Protein AF-P92541-F1 (afdb_monomer)

Solvent-accessible surface area (backbone atoms only — not comparable to full-atom values): 15558 Å² total; per-residue (Å²): 112,69,72,56,55,53,46,54,50,51,53,51,50,54,51,55,58,42,60,72,52,63,80,74,43,81,78,50,52,62,58,48,52,52,52,48,49,52,52,50,53,49,50,52,53,50,47,64,64,42,57,81,76,46,55,78,74,54,49,53,54,52,50,52,50,50,52,51,52,52,50,52,49,52,53,53,49,48,53,50,52,53,48,55,47,47,52,53,49,49,53,51,48,49,51,52,53,52,57,52,64,76,69,72,71,89,81,77,95,75,88,78,89,72,78,96,71,90,75,90,75,80,78,85,83,74,83,83,81,79,86,77,85,78,94,71,93,65,76,83,69,82,65,73,72,50,68,66,60,51,52,54,49,50,54,50,49,54,49,50,52,51,51,50,54,51,52,52,54,46,48,55,52,40,53,54,44,48,56,52,39,39,56,49,48,54,54,53,38,47,75,70,71,49,82,75,94,51,86,59,48,53,49,53,16,44,52,62,50,40,46,72,59,67,72,43,59,73,86,53,31,50,58,50,50,52,53,44,54,71,29,55,86,36,60,80,21,82,54,43,50,52,24,49,51,38,34,32,70,75,65,43,69,86,61,50,82,87,76,51,63,114

pLDDT: mean 71.06, std 19.56, range [29.27, 92.75]

Structure (mmCIF, N/CA/C/O backbone):
data_AF-P92541-F1
#
_entry.id   AF-P92541-F1
#
loop_
_atom_site.group_PDB
_atom_site.id
_atom_site.type_symbol
_atom_site.label_atom_id
_atom_site.label_alt_id
_atom_site.label_comp_id
_atom_site.label_asym_id
_atom_site.label_entity_id
_atom_site.label_seq_id
_atom_site.pdbx_PDB_ins_code
_atom_site.Cartn_x
_atom_site.Cartn_y
_atom_site.Cartn_z
_atom_site.occupancy
_atom_site.B_iso_or_equiv
_atom_site.auth_seq_id
_atom_site.auth_comp_id
_atom_site.auth_asym_id
_atom_site.auth_atom_id
_atom_site.pdbx_PDB_model_num
ATOM 1 N N . MET A 1 1 ? -10.522 43.550 -18.915 1.00 52.81 1 MET A N 1
ATOM 2 C CA . MET A 1 1 ? -9.558 43.778 -17.809 1.00 52.81 1 MET A CA 1
ATOM 3 C C . MET A 1 1 ? -10.075 43.301 -16.452 1.00 52.81 1 MET A C 1
ATOM 5 O O . MET A 1 1 ? -9.291 42.687 -15.744 1.00 52.81 1 MET A O 1
ATOM 9 N N . TYR A 1 2 ? -11.355 43.498 -16.103 1.00 63.97 2 TYR A N 1
ATOM 10 C CA . TYR A 1 2 ? -11.928 43.087 -14.805 1.00 63.97 2 TYR A CA 1
ATOM 11 C C . TYR A 1 2 ? -11.635 41.634 -14.387 1.00 63.97 2 TYR A C 1
ATOM 13 O O . TYR A 1 2 ? -11.147 41.416 -13.284 1.00 63.97 2 TYR A O 1
ATOM 21 N N . LEU A 1 3 ? -11.822 40.656 -15.283 1.00 57.53 3 LEU A N 1
ATOM 22 C CA . LEU A 1 3 ? -11.522 39.239 -15.006 1.00 57.53 3 LEU A CA 1
ATOM 23 C C . LEU A 1 3 ? -10.066 38.983 -14.570 1.00 57.53 3 LEU A C 1
ATOM 25 O O . LEU A 1 3 ? -9.818 38.107 -13.749 1.00 57.53 3 LEU A O 1
ATOM 29 N N . LEU A 1 4 ? -9.105 39.755 -15.085 1.00 55.69 4 LEU A N 1
ATOM 30 C CA . LEU A 1 4 ? -7.680 39.569 -14.796 1.00 55.69 4 LEU A CA 1
ATOM 31 C C . LEU A 1 4 ? -7.286 40.140 -13.430 1.00 55.69 4 LEU A C 1
ATOM 33 O O . LEU A 1 4 ? -6.496 39.522 -12.724 1.00 55.69 4 LEU A O 1
ATOM 37 N N . ILE A 1 5 ? -7.870 41.279 -13.040 1.00 69.06 5 ILE A N 1
ATOM 38 C CA . ILE A 1 5 ? -7.681 41.854 -11.698 1.00 69.06 5 ILE A CA 1
ATOM 39 C C . ILE A 1 5 ? -8.234 40.884 -10.651 1.00 69.06 5 ILE A C 1
ATOM 41 O O . ILE A 1 5 ? -7.544 40.569 -9.688 1.00 69.06 5 ILE A O 1
ATOM 45 N N . VAL A 1 6 ? -9.425 40.326 -10.896 1.00 68.44 6 VAL A N 1
ATOM 46 C CA . VAL A 1 6 ? -10.018 39.305 -10.020 1.00 68.44 6 VAL A CA 1
ATOM 47 C C . VAL A 1 6 ? -9.117 38.074 -9.922 1.00 68.44 6 VAL A C 1
ATOM 49 O O . VAL A 1 6 ? -8.930 37.552 -8.828 1.00 68.44 6 VAL A O 1
ATOM 52 N N . PHE A 1 7 ? -8.507 37.635 -11.029 1.00 63.03 7 PHE A N 1
ATOM 53 C CA . PHE A 1 7 ? -7.616 36.475 -11.020 1.00 63.03 7 PHE A CA 1
ATOM 54 C C . PHE A 1 7 ? -6.317 36.726 -10.245 1.00 63.03 7 PHE A C 1
ATOM 56 O O . PHE A 1 7 ? -5.929 35.888 -9.438 1.00 63.03 7 PHE A O 1
ATOM 63 N N . LEU A 1 8 ? -5.664 37.878 -10.432 1.00 64.50 8 LEU A N 1
ATOM 64 C CA . LEU A 1 8 ? -4.467 38.248 -9.664 1.00 64.50 8 LEU A CA 1
ATOM 65 C C . LEU A 1 8 ? -4.776 38.395 -8.169 1.00 64.50 8 LEU A C 1
ATOM 67 O O . LEU A 1 8 ? -3.988 37.934 -7.345 1.00 64.50 8 LEU A O 1
ATOM 71 N N . SER A 1 9 ? -5.933 38.961 -7.814 1.00 69.88 9 SER A N 1
ATOM 72 C CA . SER A 1 9 ? -6.394 39.039 -6.424 1.00 69.88 9 SER A CA 1
ATOM 73 C C . SER A 1 9 ? -6.723 37.664 -5.839 1.00 69.88 9 SER A C 1
ATOM 75 O O . SER A 1 9 ? -6.346 37.391 -4.704 1.00 69.88 9 SER A O 1
ATOM 77 N N . MET A 1 10 ? -7.357 36.772 -6.606 1.00 64.81 10 MET A N 1
ATOM 78 C CA . MET A 1 10 ? -7.622 35.384 -6.202 1.00 64.81 10 MET A CA 1
ATOM 79 C C . MET A 1 10 ? -6.322 34.599 -6.002 1.00 64.81 10 MET A C 1
ATOM 81 O O . MET A 1 10 ? -6.159 33.932 -4.983 1.00 64.81 10 MET A O 1
ATOM 85 N N . LEU A 1 11 ? -5.372 34.720 -6.935 1.00 62.66 11 LEU A N 1
ATOM 86 C CA . LEU A 1 11 ? -4.076 34.048 -6.853 1.00 62.66 11 LEU A CA 1
ATOM 87 C C . LEU A 1 11 ? -3.267 34.575 -5.656 1.00 62.66 11 LEU A C 1
ATOM 89 O O . LEU A 1 11 ? -2.750 33.787 -4.871 1.00 62.66 11 LEU A O 1
ATOM 93 N N . SER A 1 12 ? -3.217 35.899 -5.471 1.00 63.78 12 SER A N 1
ATOM 94 C CA . SER A 1 12 ? -2.547 36.548 -4.336 1.00 63.78 12 SER A CA 1
ATOM 95 C C . SER A 1 12 ? -3.169 36.148 -2.996 1.00 63.78 12 SER A C 1
ATOM 97 O O . SER A 1 12 ? -2.444 35.773 -2.074 1.00 63.78 12 SER A O 1
ATOM 99 N N . SER A 1 13 ? -4.502 36.163 -2.898 1.00 64.56 13 SER A N 1
ATOM 100 C CA . SER A 1 13 ? -5.226 35.780 -1.684 1.00 64.56 13 SER A CA 1
ATOM 101 C C . SER A 1 13 ? -5.014 34.305 -1.342 1.00 64.56 13 SER A C 1
ATOM 103 O O . SER A 1 13 ? -4.738 33.974 -0.188 1.00 64.56 13 SER A O 1
ATOM 105 N N . SER A 1 14 ? -5.055 33.426 -2.349 1.00 62.03 14 SER A N 1
ATOM 106 C CA . SER A 1 14 ? -4.840 31.994 -2.150 1.00 62.03 14 SER A CA 1
ATOM 107 C C . SER A 1 14 ? -3.415 31.689 -1.692 1.00 62.03 14 SER A C 1
ATOM 109 O O . SER A 1 14 ? -3.233 30.839 -0.824 1.00 62.03 14 SER A O 1
ATOM 111 N N . VAL A 1 15 ? -2.405 32.377 -2.236 1.00 62.41 15 VAL A N 1
ATOM 112 C CA . VAL A 1 15 ? -1.003 32.177 -1.839 1.00 62.41 15 VAL A CA 1
ATOM 113 C C . VAL A 1 15 ? -0.752 32.709 -0.424 1.00 62.41 15 VAL A C 1
ATOM 115 O O . VAL A 1 15 ? -0.154 32.007 0.390 1.00 62.41 15 VAL A O 1
ATOM 118 N N . ALA A 1 16 ? -1.255 33.902 -0.087 1.00 59.69 16 ALA A N 1
ATOM 119 C CA . ALA A 1 16 ? -1.077 34.488 1.244 1.00 59.69 16 ALA A CA 1
ATOM 120 C C . ALA A 1 16 ? -1.767 33.664 2.348 1.00 59.69 16 ALA A C 1
ATOM 122 O O . ALA A 1 16 ? -1.161 33.381 3.383 1.00 59.69 16 ALA A O 1
ATOM 123 N N . GLY A 1 17 ? -3.005 33.214 2.109 1.00 57.81 17 GLY A N 1
ATOM 124 C CA . GLY A 1 17 ? -3.734 32.359 3.051 1.00 57.81 17 GLY A CA 1
ATOM 125 C C . GLY A 1 17 ? -3.076 30.990 3.252 1.00 57.81 17 GLY A C 1
ATOM 126 O O . GLY A 1 17 ? -3.151 30.417 4.340 1.00 57.81 17 GLY A O 1
ATOM 127 N N . PHE A 1 18 ? -2.389 30.484 2.227 1.00 60.19 18 PHE A N 1
ATOM 128 C CA . PHE A 1 18 ? -1.690 29.206 2.280 1.00 60.19 18 PHE A CA 1
ATOM 129 C C . PHE A 1 18 ? -0.408 29.272 3.114 1.00 60.19 18 PHE A C 1
ATOM 131 O O . PHE A 1 18 ? -0.227 28.440 4.002 1.00 60.19 18 PHE A O 1
ATOM 138 N N . PHE A 1 19 ? 0.451 30.278 2.896 1.00 60.06 19 PHE A N 1
ATOM 139 C CA . PHE A 1 19 ? 1.675 30.443 3.694 1.00 60.06 19 PHE A CA 1
ATOM 140 C C . PHE A 1 19 ? 1.372 30.627 5.187 1.00 60.06 19 PHE A C 1
ATOM 142 O O . PHE A 1 19 ? 2.071 30.053 6.020 1.00 60.06 19 PHE A O 1
ATOM 149 N N . GLY A 1 20 ? 0.286 31.331 5.528 1.00 57.09 20 GLY A N 1
ATOM 150 C CA . GLY A 1 20 ? -0.153 31.472 6.919 1.00 57.09 20 GLY A CA 1
ATOM 151 C C . GLY A 1 20 ? -0.587 30.155 7.578 1.00 57.09 20 GLY A C 1
ATOM 152 O O . GLY A 1 20 ? -0.424 29.998 8.783 1.00 57.09 20 GLY A O 1
ATOM 153 N N . ARG A 1 21 ? -1.111 29.189 6.807 1.00 56.59 21 ARG A N 1
ATOM 154 C CA . ARG A 1 21 ? -1.565 27.886 7.331 1.00 56.59 21 ARG A CA 1
ATOM 155 C C . ARG A 1 21 ? -0.503 26.789 7.275 1.00 56.59 21 ARG A C 1
ATOM 157 O O . ARG A 1 21 ? -0.564 25.856 8.069 1.00 56.59 21 ARG A O 1
ATOM 164 N N . PHE A 1 22 ? 0.464 26.884 6.363 1.00 52.78 22 PHE A N 1
ATOM 165 C CA . PHE A 1 22 ? 1.487 25.850 6.172 1.00 52.78 22 PHE A CA 1
ATOM 166 C C . PHE A 1 22 ? 2.468 25.752 7.351 1.00 52.78 22 PHE A C 1
ATOM 168 O O . PHE A 1 22 ? 2.962 24.668 7.637 1.00 52.78 22 PHE A O 1
ATOM 175 N N . LEU A 1 23 ? 2.715 26.854 8.065 1.00 50.03 23 LEU A N 1
ATOM 176 C CA . LEU A 1 23 ? 3.674 26.892 9.177 1.00 50.03 23 LEU A CA 1
ATOM 177 C C . LEU A 1 23 ? 3.201 26.180 10.460 1.00 50.03 23 LEU A C 1
ATOM 179 O O . LEU A 1 23 ? 4.012 25.994 11.358 1.00 50.03 23 LEU A O 1
ATOM 183 N N . GLY A 1 24 ? 1.922 25.801 10.580 1.00 50.03 24 GLY A N 1
ATOM 184 C CA . GLY A 1 24 ? 1.346 25.443 11.885 1.00 50.03 24 GLY A CA 1
ATOM 185 C C . GLY A 1 24 ? 1.008 23.974 12.145 1.00 50.03 24 GLY A C 1
ATOM 186 O O . GLY A 1 24 ? 0.819 23.617 13.303 1.00 50.03 24 GLY A O 1
ATOM 187 N N . SER A 1 25 ? 0.873 23.109 11.134 1.00 52.59 25 SER A N 1
ATOM 188 C CA . SER A 1 25 ? 0.330 21.761 11.391 1.00 52.59 25 SER A CA 1
ATOM 189 C C . SER A 1 25 ? 0.706 20.724 10.336 1.00 52.59 25 SER A C 1
ATOM 191 O O . SER A 1 25 ? 0.411 20.884 9.152 1.00 52.59 25 SER A O 1
ATOM 193 N N . GLU A 1 26 ? 1.290 19.616 10.788 1.00 56.38 26 GLU A N 1
ATOM 194 C CA . GLU A 1 26 ? 1.779 18.502 9.964 1.00 56.38 26 GLU A CA 1
ATOM 195 C C . GLU A 1 26 ? 0.675 17.841 9.126 1.00 56.38 26 GLU A C 1
ATOM 197 O O . GLU A 1 26 ? 0.882 17.526 7.952 1.00 56.38 26 GLU A O 1
ATOM 202 N N . SER A 1 27 ? -0.533 17.700 9.684 1.00 54.53 27 SER A N 1
ATOM 203 C CA . SER A 1 27 ? -1.698 17.118 8.997 1.00 54.53 27 SER A CA 1
ATOM 204 C C . SER A 1 27 ? -2.199 17.972 7.829 1.00 54.53 27 SER A C 1
ATOM 206 O O . SER A 1 27 ? -2.773 17.458 6.867 1.00 54.53 27 SER A O 1
ATOM 208 N N . VAL A 1 28 ? -1.938 19.278 7.875 1.00 58.72 28 VAL A N 1
ATOM 209 C CA . VAL A 1 28 ? -2.387 20.234 6.863 1.00 58.72 28 VAL A CA 1
ATOM 210 C C . VAL A 1 28 ? -1.519 20.161 5.606 1.00 58.72 28 VAL A C 1
ATOM 212 O O . VAL A 1 28 ? -2.012 20.480 4.529 1.00 58.72 28 VAL A O 1
ATOM 215 N N . SER A 1 29 ? -0.295 19.621 5.680 1.00 65.44 29 SER A N 1
ATOM 216 C CA . SER A 1 29 ? 0.610 19.469 4.527 1.00 65.44 29 SER A CA 1
ATOM 217 C C . SER A 1 29 ? 0.018 18.635 3.377 1.00 65.44 29 SER A C 1
ATOM 219 O O . SER A 1 29 ? 0.105 19.044 2.217 1.00 65.44 29 SER A O 1
ATOM 221 N N . ARG A 1 30 ? -0.646 17.507 3.678 1.00 67.62 30 ARG A N 1
ATOM 222 C CA . ARG A 1 30 ? -1.234 16.608 2.664 1.00 67.62 30 ARG A CA 1
ATOM 223 C C . ARG A 1 30 ? -2.406 17.258 1.939 1.00 67.62 30 ARG A C 1
ATOM 225 O O . ARG A 1 30 ? -2.439 17.282 0.710 1.00 67.62 30 ARG A O 1
ATOM 232 N N . PHE A 1 31 ? -3.354 17.813 2.697 1.00 70.44 31 PHE A N 1
ATOM 233 C CA . PHE A 1 31 ? -4.501 18.528 2.130 1.00 70.44 31 PHE A CA 1
ATOM 234 C C . PHE A 1 31 ? -4.046 19.737 1.317 1.00 70.44 31 PHE A C 1
ATOM 236 O O . PHE A 1 31 ? -4.542 19.967 0.218 1.00 70.44 31 PHE A O 1
ATOM 243 N N . ASN A 1 32 ? -3.044 20.454 1.815 1.00 71.25 32 ASN A N 1
ATOM 244 C CA . ASN A 1 32 ? -2.441 21.585 1.134 1.00 71.25 32 ASN A CA 1
ATOM 245 C C . ASN A 1 32 ? -1.828 21.207 -0.217 1.00 71.25 32 ASN A C 1
ATOM 247 O O . ASN A 1 32 ? -2.046 21.920 -1.195 1.00 71.25 32 ASN A O 1
ATOM 251 N N . LEU A 1 33 ? -1.109 20.085 -0.298 1.00 75.44 33 LEU A N 1
ATOM 252 C CA . LEU A 1 33 ? -0.531 19.608 -1.555 1.00 75.44 33 LEU A CA 1
ATOM 253 C C . LEU A 1 33 ? -1.622 19.254 -2.573 1.00 75.44 33 LEU A C 1
ATOM 255 O O . LEU A 1 33 ? -1.515 19.632 -3.738 1.00 75.44 33 LEU A O 1
ATOM 259 N N . ILE A 1 34 ? -2.696 18.592 -2.131 1.00 80.38 34 ILE A N 1
ATOM 260 C CA . ILE A 1 34 ? -3.840 18.249 -2.989 1.00 80.38 34 ILE A CA 1
ATOM 261 C C . ILE A 1 34 ? -4.545 19.516 -3.487 1.00 80.38 34 ILE A C 1
ATOM 263 O O . ILE A 1 34 ? -4.811 19.641 -4.681 1.00 80.38 34 ILE A O 1
ATOM 267 N N . ILE A 1 35 ? -4.812 20.479 -2.602 1.00 77.88 35 ILE A N 1
ATOM 268 C CA . ILE A 1 35 ? -5.433 21.757 -2.974 1.00 77.88 35 ILE A CA 1
ATOM 269 C C . ILE A 1 35 ? -4.544 22.504 -3.972 1.00 77.88 35 ILE A C 1
ATOM 271 O O . ILE A 1 35 ? -5.041 22.997 -4.984 1.00 77.88 35 ILE A O 1
ATOM 275 N N . PHE A 1 36 ? -3.229 22.543 -3.743 1.00 79.88 36 PHE A N 1
ATOM 276 C CA . PHE A 1 36 ? -2.297 23.186 -4.665 1.00 79.88 36 PHE A CA 1
ATOM 277 C C . PHE A 1 36 ? -2.280 22.492 -6.031 1.00 79.88 36 PHE A C 1
ATOM 279 O O . PHE A 1 36 ? -2.285 23.169 -7.057 1.00 79.88 36 PHE A O 1
ATOM 286 N N . LEU A 1 37 ? -2.314 21.157 -6.060 1.00 84.81 37 LEU A N 1
ATOM 287 C CA . LEU A 1 37 ? -2.404 20.384 -7.296 1.00 84.81 37 LEU A CA 1
ATOM 288 C C . LEU A 1 37 ? -3.687 20.720 -8.071 1.00 84.81 37 LEU A C 1
ATOM 290 O O . LEU A 1 37 ? -3.623 20.969 -9.273 1.00 84.81 37 LEU A O 1
ATOM 294 N N . ILE A 1 38 ? -4.836 20.793 -7.390 1.00 85.69 38 ILE A N 1
ATOM 295 C CA . ILE A 1 38 ? -6.114 21.185 -8.004 1.00 85.69 38 ILE A CA 1
ATOM 296 C C . ILE A 1 38 ? -6.022 22.608 -8.568 1.00 85.69 38 ILE A C 1
ATOM 298 O O . ILE A 1 38 ? -6.403 22.833 -9.716 1.00 85.69 38 ILE A O 1
ATOM 302 N N . LEU A 1 39 ? -5.473 23.559 -7.807 1.00 81.38 39 LEU A N 1
ATOM 303 C CA . LEU A 1 39 ? -5.277 24.939 -8.261 1.00 81.38 39 LEU A CA 1
ATOM 304 C C . LEU A 1 39 ? -4.312 25.032 -9.448 1.00 81.38 39 LEU A C 1
ATOM 306 O O . LEU A 1 39 ? -4.509 25.863 -10.333 1.00 81.38 39 LEU A O 1
ATOM 310 N N . LEU A 1 40 ? -3.282 24.189 -9.492 1.00 84.75 40 LEU A N 1
ATOM 311 C CA . LEU A 1 40 ? -2.327 24.118 -10.595 1.00 84.75 40 LEU A CA 1
ATOM 312 C C . LEU A 1 40 ? -2.994 23.571 -11.860 1.00 84.75 40 LEU A C 1
ATOM 314 O O . LEU A 1 40 ? -2.881 24.186 -12.919 1.00 84.75 40 LEU A O 1
ATOM 318 N N . VAL A 1 41 ? -3.758 22.481 -11.752 1.00 88.00 41 VAL A N 1
ATOM 319 C CA . VAL A 1 41 ? -4.534 21.932 -12.876 1.00 88.00 41 VAL A CA 1
ATOM 320 C C . VAL A 1 41 ? -5.565 22.947 -13.366 1.00 88.00 41 VAL A C 1
ATOM 322 O O . VAL A 1 41 ? -5.647 23.206 -14.565 1.00 88.00 41 VAL A O 1
ATOM 325 N N . PHE A 1 42 ? -6.299 23.585 -12.454 1.00 85.44 42 PHE A N 1
ATOM 326 C CA . PHE A 1 42 ? -7.274 24.619 -12.790 1.00 85.44 42 PHE A CA 1
ATOM 327 C C . PHE A 1 42 ? -6.621 25.816 -13.496 1.00 85.44 42 PHE A C 1
ATOM 329 O O . PHE A 1 42 ? -7.124 26.267 -14.523 1.00 85.44 42 PHE A O 1
ATOM 336 N N . SER A 1 43 ? -5.465 26.277 -13.011 1.00 82.88 43 SER A N 1
ATOM 337 C CA . SER A 1 43 ? -4.667 27.341 -13.636 1.00 82.88 43 SER A CA 1
ATOM 338 C C . SER A 1 43 ? -4.221 26.960 -15.052 1.00 82.88 43 SER A C 1
ATOM 340 O O . SER A 1 43 ? -4.370 27.755 -15.980 1.00 82.88 43 SER A O 1
ATOM 342 N N . ILE A 1 44 ? -3.776 25.716 -15.269 1.00 85.94 44 ILE A N 1
ATOM 343 C CA . ILE A 1 44 ? -3.429 25.199 -16.603 1.00 85.94 44 ILE A CA 1
ATOM 344 C C . ILE A 1 44 ? -4.663 25.157 -17.517 1.00 85.94 44 ILE A C 1
ATOM 346 O O . ILE A 1 44 ? -4.590 25.602 -18.665 1.00 85.94 44 ILE A O 1
ATOM 350 N N . CYS A 1 45 ? -5.799 24.645 -17.037 1.00 87.31 45 CYS A N 1
ATOM 351 C CA . CYS A 1 45 ? -7.049 24.585 -17.798 1.00 87.31 45 CYS A CA 1
ATOM 352 C C . CYS A 1 45 ? -7.530 25.984 -18.200 1.00 87.31 45 CYS A C 1
ATOM 354 O O . CYS A 1 45 ? -7.820 26.226 -19.375 1.00 87.31 45 CYS A O 1
ATOM 356 N N . LEU A 1 46 ? -7.540 26.925 -17.254 1.00 79.50 46 LEU A N 1
ATOM 357 C CA . LEU A 1 46 ? -7.874 28.318 -17.522 1.00 79.50 46 LEU A CA 1
ATOM 358 C C . LEU A 1 46 ? -6.888 28.952 -18.489 1.00 79.50 46 LEU A C 1
ATOM 360 O O . LEU A 1 46 ? -7.317 29.639 -19.408 1.00 79.50 46 LEU A O 1
ATOM 364 N N . PHE A 1 47 ? -5.588 28.693 -18.348 1.00 82.31 47 PHE A N 1
ATOM 365 C CA . PHE A 1 47 ? -4.587 29.207 -19.273 1.00 82.31 47 PHE A CA 1
ATOM 366 C C . PHE A 1 47 ? -4.832 28.709 -20.699 1.00 82.31 47 PHE A C 1
ATOM 368 O O . PHE A 1 47 ? -4.776 29.499 -21.640 1.00 82.31 47 PHE A O 1
ATOM 375 N N . ARG A 1 48 ? -5.179 27.427 -20.879 1.00 82.81 48 ARG A N 1
ATOM 376 C CA . ARG A 1 48 ? -5.543 26.884 -22.199 1.00 82.81 48 ARG A CA 1
ATOM 377 C C . ARG A 1 48 ? -6.781 27.569 -22.772 1.00 82.81 48 ARG A C 1
ATOM 379 O O . ARG A 1 48 ? -6.769 27.905 -23.953 1.00 82.81 48 ARG A O 1
ATOM 386 N N . SER A 1 49 ? -7.797 27.823 -21.948 1.00 82.50 49 SER A N 1
ATOM 387 C CA . SER A 1 49 ? -9.011 28.530 -22.374 1.00 82.50 49 SER A CA 1
ATOM 388 C C . SER A 1 49 ? -8.751 30.009 -22.686 1.00 82.50 49 SER A C 1
ATOM 390 O O . SER A 1 49 ? -9.287 30.551 -23.647 1.00 82.50 49 SER A O 1
ATOM 392 N N . LEU A 1 50 ? -7.912 30.672 -21.890 1.00 76.56 50 LEU A N 1
ATOM 393 C CA . LEU A 1 50 ? -7.607 32.097 -21.996 1.00 76.56 50 LEU A CA 1
ATOM 394 C C . LEU A 1 50 ? -6.588 32.399 -23.095 1.00 76.56 50 LEU A C 1
ATOM 396 O O . LEU A 1 50 ? -6.598 33.499 -23.640 1.00 76.56 50 LEU A O 1
ATOM 400 N N . LYS A 1 51 ? -5.746 31.437 -23.487 1.00 76.31 51 LYS A N 1
ATOM 401 C CA . LYS A 1 51 ? -4.747 31.616 -24.551 1.00 76.31 51 LYS A CA 1
ATOM 402 C C . LYS A 1 51 ? -5.355 32.139 -25.857 1.00 76.31 51 LYS A C 1
ATOM 404 O O . LYS A 1 51 ? -4.683 32.878 -26.566 1.00 76.31 51 LYS A O 1
ATOM 409 N N . GLN A 1 52 ? -6.609 31.792 -26.154 1.00 77.62 52 GLN A N 1
ATOM 410 C CA . GLN A 1 52 ? -7.322 32.273 -27.343 1.00 77.62 52 GLN A CA 1
ATOM 411 C C . GLN A 1 52 ? -7.711 33.759 -27.260 1.00 77.62 52 GLN A C 1
ATOM 413 O O . GLN A 1 52 ? -7.812 34.421 -28.287 1.00 77.62 52 GLN A O 1
ATOM 418 N N . TYR A 1 53 ? -7.895 34.289 -26.049 1.00 75.00 53 TYR A N 1
ATOM 419 C CA . TYR A 1 53 ? -8.365 35.655 -25.803 1.00 75.00 53 TYR A CA 1
ATOM 420 C C . TYR A 1 53 ? -7.243 36.631 -25.427 1.00 75.00 53 TYR A C 1
ATOM 422 O O . TYR A 1 53 ? -7.428 37.847 -25.490 1.00 75.00 53 TYR A O 1
ATOM 430 N N . LEU A 1 54 ? -6.083 36.128 -24.996 1.00 74.81 54 LEU A N 1
ATOM 431 C CA . LEU A 1 54 ? -4.987 36.961 -24.507 1.00 74.81 54 LEU A CA 1
ATOM 432 C C . LEU A 1 54 ? -4.047 37.391 -25.638 1.00 74.81 54 LEU A C 1
ATOM 434 O O . LEU A 1 54 ? -3.503 36.574 -26.375 1.00 74.81 54 LEU A O 1
ATOM 438 N N . GLY A 1 55 ? -3.787 38.698 -25.716 1.00 80.06 55 GLY A N 1
ATOM 439 C CA . GLY A 1 55 ? -2.753 39.246 -26.592 1.00 80.06 55 GLY A CA 1
ATOM 440 C C . GLY A 1 55 ? -1.342 38.794 -26.192 1.00 80.06 55 GLY A C 1
ATOM 441 O O . GLY A 1 55 ? -1.083 38.488 -25.028 1.00 80.06 55 GLY A O 1
ATOM 442 N N . LYS A 1 56 ? -0.403 38.834 -27.152 1.00 79.62 56 LYS A N 1
ATOM 443 C CA . LYS A 1 56 ? 0.984 38.328 -27.021 1.00 79.62 56 LYS A CA 1
ATOM 444 C C . LYS A 1 56 ? 1.696 38.741 -25.720 1.00 79.62 56 LYS A C 1
ATOM 446 O O . LYS A 1 56 ? 2.370 37.918 -25.109 1.00 79.62 56 LYS A O 1
ATOM 451 N N . ARG A 1 57 ? 1.525 39.995 -25.273 1.00 78.75 57 ARG A N 1
ATOM 452 C CA . ARG A 1 57 ? 2.129 40.508 -24.024 1.00 78.75 57 ARG A CA 1
ATOM 453 C C . ARG A 1 57 ? 1.550 39.850 -22.767 1.00 78.75 57 ARG A C 1
ATOM 455 O O . ARG A 1 57 ? 2.288 39.573 -21.833 1.00 78.75 57 ARG A O 1
ATOM 462 N N . MET A 1 58 ? 0.246 39.576 -22.736 1.00 78.19 58 MET A N 1
ATOM 463 C CA . MET A 1 58 ? -0.407 38.951 -21.577 1.00 78.19 58 MET A CA 1
ATOM 464 C C . MET A 1 58 ? -0.091 37.462 -21.475 1.00 78.19 58 MET A C 1
ATOM 466 O O . MET A 1 58 ? 0.054 36.939 -20.374 1.00 78.19 58 MET A O 1
ATOM 470 N N . THR A 1 59 ? 0.089 36.786 -22.611 1.00 80.56 59 THR A N 1
ATOM 471 C CA . THR A 1 59 ? 0.498 35.379 -22.620 1.00 80.56 59 THR A CA 1
ATOM 472 C C . THR A 1 59 ? 1.835 35.181 -21.898 1.00 80.56 59 THR A C 1
ATOM 474 O O . THR A 1 59 ? 1.975 34.216 -21.153 1.00 80.56 59 THR A O 1
ATOM 477 N N . GLN A 1 60 ? 2.787 36.111 -22.051 1.00 82.94 60 GLN A N 1
ATOM 478 C CA . GLN A 1 60 ? 4.081 36.064 -21.354 1.00 82.94 60 GLN A CA 1
ATOM 479 C C . GLN A 1 60 ? 3.924 36.133 -19.827 1.00 82.94 60 GLN A C 1
ATOM 481 O O . GLN A 1 60 ? 4.517 35.320 -19.121 1.00 82.94 60 GLN A O 1
ATOM 486 N N . TRP A 1 61 ? 3.080 37.036 -19.316 1.00 83.44 61 TRP A N 1
ATOM 487 C CA . TRP A 1 61 ? 2.804 37.144 -17.878 1.00 83.44 61 TRP A CA 1
ATOM 488 C C . TRP A 1 61 ? 2.160 35.883 -17.307 1.00 83.44 61 TRP A C 1
ATOM 490 O O . TRP A 1 61 ? 2.541 35.422 -16.234 1.00 83.44 61 TRP A O 1
ATOM 500 N N . CYS A 1 62 ? 1.220 35.286 -18.038 1.00 82.75 62 CYS A N 1
ATOM 501 C CA . CYS A 1 62 ? 0.602 34.034 -17.622 1.00 82.75 62 CYS A CA 1
ATOM 502 C C . CYS A 1 62 ? 1.596 32.864 -17.611 1.00 82.75 62 CYS A C 1
ATOM 504 O O . CYS A 1 62 ? 1.561 32.065 -16.680 1.00 82.75 62 CYS A O 1
ATOM 506 N N . TYR A 1 63 ? 2.502 32.776 -18.592 1.00 83.88 63 TYR A N 1
ATOM 507 C CA . TYR A 1 63 ? 3.574 31.776 -18.570 1.00 83.88 63 TYR A CA 1
ATOM 508 C C . TYR A 1 63 ? 4.485 31.958 -17.354 1.00 83.88 63 TYR A C 1
ATOM 510 O O . TYR A 1 63 ? 4.777 30.980 -16.673 1.00 83.88 63 TYR A O 1
ATOM 518 N N . LEU A 1 64 ? 4.883 33.195 -17.040 1.00 85.44 64 LEU A N 1
ATOM 519 C CA . LEU A 1 64 ? 5.703 33.487 -15.864 1.00 85.44 64 LEU A CA 1
ATOM 520 C C . LEU A 1 64 ? 4.989 33.095 -14.560 1.00 85.44 64 LEU A C 1
ATOM 522 O O . LEU A 1 64 ? 5.588 32.454 -13.698 1.00 85.44 64 LEU A O 1
ATOM 526 N N . ALA A 1 65 ? 3.700 33.425 -14.434 1.00 82.88 65 ALA A N 1
ATOM 527 C CA . ALA A 1 65 ? 2.887 33.050 -13.278 1.00 82.88 65 ALA A CA 1
ATOM 528 C C . ALA A 1 65 ? 2.755 31.525 -13.135 1.00 82.88 65 ALA A C 1
ATOM 530 O O . ALA A 1 65 ? 2.879 30.995 -12.034 1.00 82.88 65 ALA A O 1
ATOM 531 N N . LEU A 1 66 ? 2.567 30.813 -14.248 1.00 84.62 66 LEU A N 1
ATOM 532 C CA . LEU A 1 66 ? 2.464 29.357 -14.275 1.00 84.62 66 LEU A CA 1
ATOM 533 C C . LEU A 1 66 ? 3.794 28.692 -13.897 1.00 84.62 66 LEU A C 1
ATOM 535 O O . LEU A 1 66 ? 3.799 27.768 -13.090 1.00 84.62 66 LEU A O 1
ATOM 539 N N . VAL A 1 67 ? 4.926 29.189 -14.406 1.00 86.81 67 VAL A N 1
ATOM 540 C CA . VAL A 1 67 ? 6.265 28.713 -14.012 1.00 86.81 67 VAL A CA 1
ATOM 541 C C . VAL A 1 67 ? 6.513 28.957 -12.522 1.00 86.81 67 VAL A C 1
ATOM 543 O O . VAL A 1 67 ? 6.990 28.060 -11.831 1.00 86.81 67 VAL A O 1
ATOM 546 N N . CYS A 1 68 ? 6.137 30.129 -12.006 1.00 85.12 68 CYS A N 1
ATOM 547 C CA . CYS A 1 68 ? 6.221 30.436 -10.578 1.00 85.12 68 CYS A CA 1
ATOM 548 C C . CYS A 1 68 ? 5.376 29.458 -9.741 1.00 85.12 68 CYS A C 1
ATOM 550 O O . CYS A 1 68 ? 5.867 28.886 -8.769 1.00 85.12 68 CYS A O 1
ATOM 552 N N . GLN A 1 69 ? 4.138 29.188 -10.163 1.00 83.94 69 GLN A N 1
ATOM 553 C CA . GLN A 1 69 ? 3.245 28.247 -9.488 1.00 83.94 69 GLN A CA 1
ATOM 554 C C . GLN A 1 69 ? 3.788 26.809 -9.514 1.00 83.94 69 GLN A C 1
ATOM 556 O O . GLN A 1 69 ? 3.750 26.128 -8.492 1.00 83.94 69 GLN A O 1
ATOM 561 N N . ILE A 1 70 ? 4.340 26.353 -10.645 1.00 84.06 70 ILE A N 1
ATOM 562 C CA . ILE A 1 70 ? 5.002 25.043 -10.748 1.00 84.06 70 ILE A CA 1
ATOM 563 C C . ILE A 1 70 ? 6.221 24.978 -9.821 1.00 84.06 70 ILE A C 1
ATOM 565 O O . ILE A 1 70 ? 6.387 23.994 -9.108 1.00 84.06 70 ILE A O 1
ATOM 569 N N . SER A 1 71 ? 7.054 26.020 -9.792 1.00 85.31 71 SER A N 1
ATOM 570 C CA . SER A 1 71 ? 8.230 26.069 -8.917 1.00 85.31 71 SER A CA 1
ATOM 571 C C . SER A 1 71 ? 7.835 25.957 -7.439 1.00 85.31 71 SER A C 1
ATOM 573 O O . SER A 1 71 ? 8.380 25.130 -6.710 1.00 85.31 71 SER A O 1
ATOM 575 N N . LEU A 1 72 ? 6.805 26.699 -7.013 1.00 79.62 72 LEU A N 1
ATOM 576 C CA . LEU A 1 72 ? 6.254 26.597 -5.659 1.00 79.62 72 LEU A CA 1
ATOM 577 C C . LEU A 1 72 ? 5.711 25.194 -5.357 1.00 79.62 72 LEU A C 1
ATOM 579 O O . LEU A 1 72 ? 5.976 24.668 -4.278 1.00 79.62 72 LEU A O 1
ATOM 583 N N . PHE A 1 73 ? 5.013 24.555 -6.304 1.00 81.75 73 PHE A N 1
ATOM 584 C CA . PHE A 1 73 ? 4.560 23.172 -6.135 1.00 81.75 73 PHE A CA 1
ATOM 585 C C . PHE A 1 73 ? 5.723 22.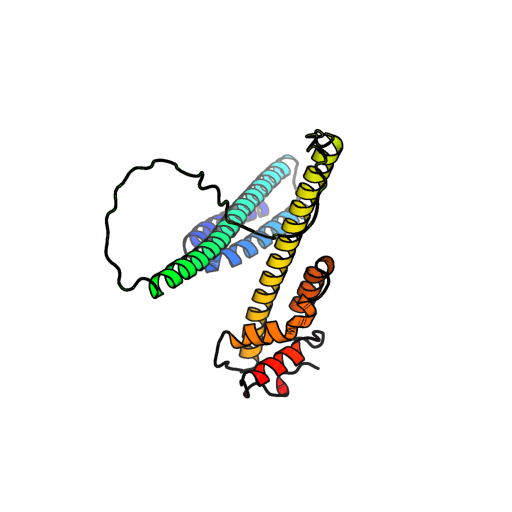217 -5.883 1.00 81.75 73 PHE A C 1
ATOM 587 O O . PHE A 1 73 ? 5.641 21.382 -4.989 1.00 81.75 73 PHE A O 1
ATOM 594 N N . LEU A 1 74 ? 6.814 22.345 -6.643 1.00 80.19 74 LEU A N 1
ATOM 595 C CA . LEU A 1 74 ? 7.989 21.487 -6.489 1.00 80.19 74 LEU A CA 1
ATOM 596 C C . LEU A 1 74 ? 8.688 21.709 -5.145 1.00 80.19 74 LEU A C 1
ATOM 598 O O . LEU A 1 74 ? 9.140 20.743 -4.534 1.00 80.19 74 LEU A O 1
ATOM 602 N N . VAL A 1 75 ? 8.734 22.947 -4.648 1.00 78.44 75 VAL A N 1
ATOM 603 C CA . VAL A 1 75 ? 9.254 23.249 -3.304 1.00 78.44 75 VAL A CA 1
ATOM 604 C C . VAL A 1 75 ? 8.384 22.609 -2.221 1.00 78.44 75 VAL A C 1
ATOM 606 O O . VAL A 1 75 ? 8.922 22.011 -1.292 1.00 78.44 75 VAL A O 1
ATOM 609 N N . LEU A 1 76 ? 7.056 22.671 -2.354 1.00 73.25 76 LEU A N 1
ATOM 610 C CA . LEU A 1 76 ? 6.124 22.034 -1.417 1.00 73.25 76 LEU A CA 1
ATOM 611 C C . LEU A 1 76 ? 6.164 20.506 -1.498 1.00 73.25 76 LEU A C 1
ATOM 613 O O . LEU A 1 76 ? 6.090 19.825 -0.481 1.00 73.25 76 LEU A O 1
ATOM 617 N N . LEU A 1 77 ? 6.307 19.955 -2.701 1.00 76.81 77 LEU A N 1
ATOM 618 C CA . LEU A 1 77 ? 6.491 18.525 -2.903 1.00 76.81 77 LEU A CA 1
ATOM 619 C C . LEU A 1 77 ? 7.797 18.068 -2.252 1.00 76.81 77 LEU A C 1
A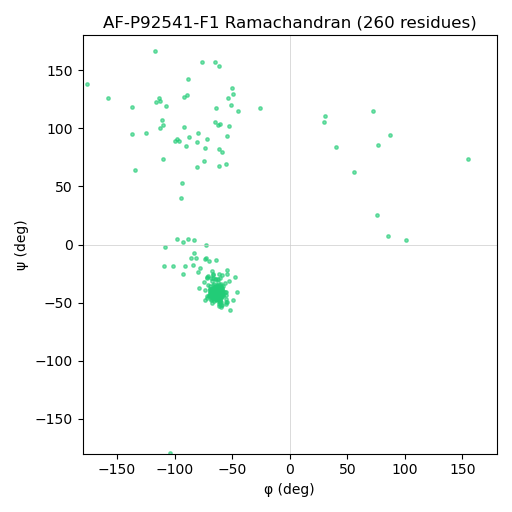TOM 621 O O . LEU A 1 77 ? 7.808 17.070 -1.542 1.00 76.81 77 LEU A O 1
ATOM 625 N N . ARG A 1 78 ? 8.883 18.828 -2.434 1.00 77.44 78 ARG A N 1
ATOM 626 C CA . ARG A 1 78 ? 10.166 18.570 -1.779 1.00 77.44 78 ARG A CA 1
ATOM 627 C C . ARG A 1 78 ? 10.028 18.631 -0.262 1.00 77.44 78 ARG A C 1
ATOM 629 O O . ARG A 1 78 ? 10.459 17.693 0.396 1.00 77.44 78 ARG A O 1
ATOM 636 N N . SER A 1 79 ? 9.423 19.678 0.300 1.00 70.62 79 SER A N 1
ATOM 637 C CA . SER A 1 79 ? 9.238 19.771 1.753 1.00 70.62 79 SER A CA 1
ATOM 638 C C . SER A 1 79 ? 8.347 18.651 2.291 1.00 70.62 79 SER A C 1
ATOM 640 O O . SER A 1 79 ? 8.641 18.121 3.353 1.00 70.62 79 SER A O 1
ATOM 642 N N . HIS A 1 80 ? 7.331 18.214 1.544 1.00 69.81 80 HIS A N 1
ATOM 643 C CA . HIS A 1 80 ? 6.499 17.067 1.904 1.00 69.81 80 HIS A CA 1
ATOM 644 C C . HIS A 1 80 ? 7.263 15.737 1.832 1.00 69.81 80 HIS A C 1
ATOM 646 O O . HIS A 1 80 ? 7.083 14.886 2.698 1.00 69.81 80 HIS A O 1
ATOM 652 N N . ILE A 1 81 ? 8.111 15.530 0.819 1.00 68.94 81 ILE A N 1
ATOM 653 C CA . ILE A 1 81 ? 8.959 14.333 0.723 1.00 68.94 81 ILE A CA 1
ATOM 654 C C . ILE A 1 81 ? 9.969 14.322 1.871 1.00 68.94 81 ILE A C 1
ATOM 656 O O . ILE A 1 81 ? 10.103 13.301 2.534 1.00 68.94 81 ILE A O 1
ATOM 660 N N . LEU A 1 82 ? 10.626 15.453 2.153 1.00 65.25 82 LEU A N 1
ATOM 661 C CA . LEU A 1 82 ? 11.554 15.561 3.280 1.00 65.25 82 LEU A CA 1
ATOM 662 C C . LEU A 1 82 ? 10.844 15.384 4.624 1.00 65.25 82 LEU A C 1
ATOM 664 O O . LEU A 1 82 ? 11.388 14.712 5.487 1.00 65.25 82 LEU A O 1
ATOM 668 N N . ALA A 1 83 ? 9.642 15.934 4.806 1.00 61.34 83 ALA A N 1
ATOM 669 C CA . ALA A 1 83 ? 8.863 15.738 6.027 1.00 61.34 83 ALA A CA 1
ATOM 670 C C . ALA A 1 83 ? 8.407 14.280 6.175 1.00 61.34 83 ALA A C 1
ATOM 672 O O . ALA A 1 83 ? 8.541 13.713 7.251 1.00 61.34 83 ALA A O 1
ATOM 673 N N . GLY A 1 84 ? 7.945 13.648 5.091 1.00 58.12 84 GLY A N 1
ATOM 674 C CA . GLY A 1 84 ? 7.586 12.229 5.083 1.00 58.12 84 GLY A CA 1
ATOM 675 C C . GLY A 1 84 ? 8.783 11.316 5.357 1.00 58.12 84 GLY A C 1
ATOM 676 O O . GLY A 1 84 ? 8.651 10.308 6.050 1.00 58.12 84 GLY A O 1
ATOM 677 N N . PHE A 1 85 ? 9.966 11.694 4.873 1.00 52.34 85 PHE A N 1
ATOM 678 C CA . PHE A 1 85 ? 11.207 10.985 5.168 1.00 52.34 85 PHE A CA 1
ATOM 679 C C . PHE A 1 85 ? 11.679 11.240 6.603 1.00 52.34 85 PHE A C 1
ATOM 681 O O . PHE A 1 85 ? 12.102 10.314 7.283 1.00 52.34 85 PHE A O 1
ATOM 688 N N . GLY A 1 86 ? 11.532 12.471 7.098 1.00 49.94 86 GLY A N 1
ATOM 689 C CA . GLY A 1 86 ? 11.809 12.844 8.481 1.00 49.94 86 GLY A CA 1
ATOM 690 C C . GLY A 1 86 ? 10.942 12.064 9.464 1.00 49.94 86 GLY A C 1
ATOM 691 O O . GLY A 1 86 ? 11.484 11.519 10.419 1.00 49.94 86 GLY A O 1
ATOM 692 N N . THR A 1 87 ? 9.641 11.901 9.188 1.00 52.34 87 THR A N 1
ATOM 693 C CA . THR A 1 87 ? 8.760 11.047 10.004 1.00 52.34 87 THR A CA 1
ATOM 694 C C . THR A 1 87 ? 9.180 9.584 9.958 1.00 52.34 87 THR A C 1
ATOM 696 O O . THR A 1 87 ? 9.171 8.925 10.989 1.00 52.34 87 THR A O 1
ATOM 699 N N . PHE A 1 88 ? 9.627 9.087 8.799 1.00 48.19 88 PHE A N 1
ATOM 700 C CA . PHE A 1 88 ? 10.125 7.715 8.699 1.00 48.19 88 PHE A CA 1
ATOM 701 C C . PHE A 1 88 ? 11.419 7.533 9.502 1.00 48.19 88 PHE A C 1
ATOM 703 O O . PHE A 1 88 ? 11.569 6.550 10.219 1.00 48.19 88 PHE A O 1
ATOM 710 N N . SER A 1 89 ? 12.332 8.510 9.449 1.00 46.62 89 SER A N 1
ATOM 711 C CA . SER A 1 89 ? 13.558 8.475 10.249 1.00 46.62 89 SER A CA 1
ATOM 712 C C . SER A 1 89 ? 13.278 8.616 11.740 1.00 46.62 89 SER A C 1
ATOM 714 O O . SER A 1 89 ? 13.914 7.924 12.521 1.00 46.62 89 SER A O 1
ATOM 716 N N . ALA A 1 90 ? 12.321 9.460 12.139 1.00 48.44 90 ALA A N 1
ATOM 717 C CA . ALA A 1 90 ? 11.980 9.666 13.537 1.00 48.44 90 ALA A CA 1
ATOM 718 C C . ALA A 1 90 ? 11.368 8.397 14.131 1.00 48.44 90 ALA A C 1
ATOM 720 O O . ALA A 1 90 ? 11.840 7.961 15.171 1.00 48.44 90 ALA A O 1
ATOM 721 N N . ASP A 1 91 ? 10.427 7.744 13.441 1.00 48.84 91 ASP A N 1
ATOM 722 C CA . ASP A 1 91 ? 9.848 6.481 13.914 1.00 48.84 91 ASP A CA 1
ATOM 723 C C . ASP A 1 91 ? 10.906 5.376 14.012 1.00 48.84 91 ASP A C 1
ATOM 725 O O . ASP A 1 91 ? 10.983 4.691 15.031 1.00 48.84 91 ASP A O 1
ATOM 729 N N . VAL A 1 92 ? 11.787 5.235 13.013 1.00 52.72 92 VAL A N 1
ATOM 730 C CA . VAL A 1 92 ? 12.883 4.253 13.074 1.00 52.72 92 VAL A CA 1
ATOM 731 C C . VAL A 1 92 ? 13.851 4.580 14.211 1.00 52.72 92 VAL A C 1
ATOM 733 O O . VAL A 1 92 ? 14.249 3.678 14.942 1.00 52.72 92 VAL A O 1
ATOM 736 N N . PHE A 1 93 ?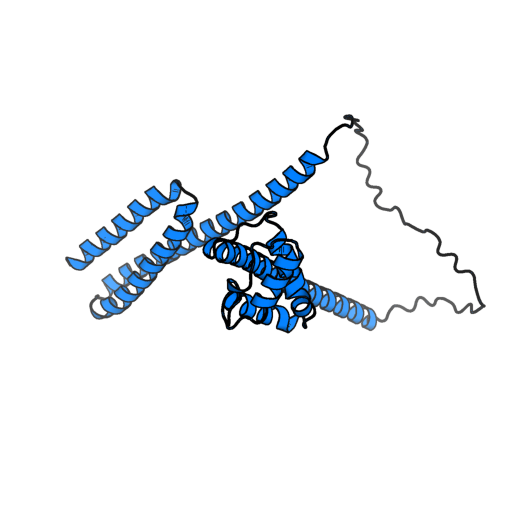 14.202 5.852 14.417 1.00 48.53 93 PHE A N 1
ATOM 737 C CA . PHE A 1 93 ? 15.114 6.259 15.486 1.00 48.53 93 PHE A CA 1
ATOM 738 C C . PHE A 1 93 ? 14.471 6.133 16.869 1.00 48.53 93 PHE A C 1
ATOM 740 O O . PHE A 1 93 ? 15.150 5.766 17.821 1.00 48.53 93 PHE A O 1
ATOM 747 N N . THR A 1 94 ? 13.168 6.387 17.003 1.00 53.34 94 THR A N 1
ATOM 748 C CA . THR A 1 94 ? 12.419 6.181 18.247 1.00 53.34 94 THR A CA 1
ATOM 749 C C . THR A 1 94 ? 12.283 4.697 18.561 1.00 53.34 94 THR A C 1
ATOM 751 O O . THR A 1 94 ? 12.488 4.316 19.709 1.00 53.34 94 THR A O 1
ATOM 754 N N . VAL A 1 95 ? 12.024 3.843 17.567 1.00 52.94 95 VAL A N 1
ATOM 755 C CA . VAL A 1 95 ? 12.035 2.384 17.749 1.00 52.94 95 VAL A CA 1
ATOM 756 C C . VAL A 1 95 ? 13.442 1.908 18.107 1.00 52.94 95 VAL A C 1
ATOM 758 O O . VAL A 1 95 ? 13.598 1.158 19.065 1.00 52.94 95 VAL A O 1
ATOM 761 N N . PHE A 1 96 ? 14.479 2.390 17.423 1.00 53.16 96 PHE A N 1
ATOM 762 C CA . PHE A 1 96 ? 15.870 2.038 17.709 1.00 53.16 96 PHE A CA 1
ATOM 763 C C . PHE A 1 96 ? 16.281 2.465 19.128 1.00 53.16 96 PHE A C 1
ATOM 765 O O . PHE A 1 96 ? 16.691 1.630 19.930 1.00 53.16 96 PHE A O 1
ATOM 772 N N . MET A 1 97 ? 16.075 3.734 19.496 1.00 55.59 97 MET A N 1
ATOM 773 C CA . MET A 1 97 ? 16.369 4.258 20.838 1.00 55.59 97 MET A CA 1
ATOM 774 C C . MET A 1 97 ? 15.499 3.617 21.926 1.00 55.59 97 MET A C 1
ATOM 776 O O . MET A 1 97 ? 15.980 3.366 23.032 1.00 55.59 97 MET A O 1
ATOM 780 N N . GLY A 1 98 ? 14.235 3.318 21.624 1.00 45.94 98 GLY A N 1
ATOM 781 C CA . GLY A 1 98 ? 13.329 2.594 22.513 1.00 45.94 98 GLY A CA 1
ATOM 782 C C . GLY A 1 98 ? 13.792 1.160 22.760 1.00 45.94 98 GLY A C 1
ATOM 783 O O . GLY A 1 98 ? 13.761 0.698 23.897 1.00 45.94 98 GLY A O 1
ATOM 784 N N . THR A 1 99 ? 14.319 0.493 21.732 1.00 52.50 99 THR A N 1
ATOM 785 C CA . THR A 1 99 ? 14.862 -0.868 21.848 1.00 52.50 99 THR A CA 1
ATOM 786 C C . THR A 1 99 ? 16.143 -0.874 22.685 1.00 52.50 99 THR A C 1
ATOM 788 O O . THR A 1 99 ? 16.279 -1.702 23.580 1.00 52.50 99 THR A O 1
ATOM 791 N N . PHE A 1 100 ? 17.041 0.103 22.509 1.00 48.47 100 PHE A N 1
ATOM 792 C CA . PHE A 1 100 ? 18.222 0.223 23.375 1.00 48.47 100 PHE A CA 1
ATOM 793 C C . PHE A 1 100 ? 17.881 0.601 24.823 1.00 48.47 100 PHE A C 1
ATOM 795 O O . PHE A 1 100 ? 18.553 0.135 25.745 1.00 48.47 100 PHE A O 1
ATOM 802 N N . SER A 1 101 ? 16.814 1.373 25.053 1.00 44.22 101 SER A N 1
ATOM 803 C CA . SER A 1 101 ? 16.417 1.776 26.409 1.00 44.22 101 SER A CA 1
ATOM 804 C C . SER A 1 101 ? 15.916 0.609 27.269 1.00 44.22 101 SER A C 1
ATOM 806 O O . SER A 1 101 ? 16.006 0.688 28.491 1.00 44.22 101 SER A O 1
ATOM 808 N N . VAL A 1 102 ? 15.438 -0.492 26.674 1.00 43.38 102 VAL A N 1
ATOM 809 C CA . VAL A 1 102 ? 14.971 -1.662 27.446 1.00 43.38 102 VAL A CA 1
ATOM 810 C C . VAL A 1 102 ? 16.117 -2.603 27.852 1.00 43.38 102 VAL A C 1
ATOM 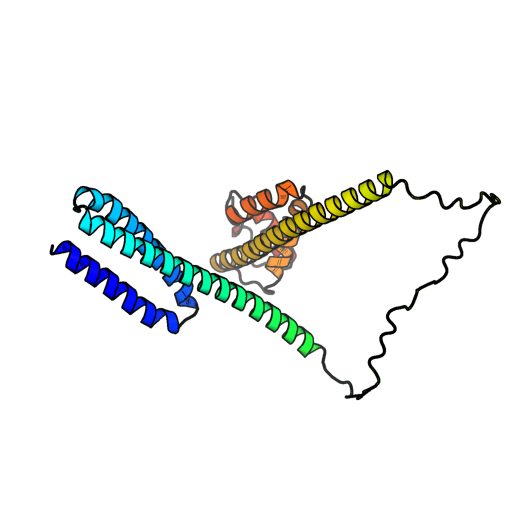812 O O . VAL A 1 102 ? 15.975 -3.360 28.808 1.00 43.38 102 VAL A O 1
ATOM 815 N N . THR A 1 103 ? 17.291 -2.510 27.225 1.00 38.25 103 THR A N 1
ATOM 816 C CA . THR A 1 103 ? 18.444 -3.387 27.529 1.00 38.25 103 THR A CA 1
ATOM 817 C C . THR A 1 103 ? 19.599 -2.708 28.269 1.00 38.25 103 THR A C 1
ATOM 819 O O . THR A 1 103 ? 20.561 -3.371 28.643 1.00 38.25 103 THR A O 1
ATOM 822 N N . GLY A 1 104 ? 19.509 -1.407 28.548 1.00 32.84 104 GLY A N 1
ATOM 823 C CA . GLY A 1 104 ? 20.545 -0.647 29.254 1.00 32.84 104 GLY A CA 1
ATOM 824 C C . GLY A 1 104 ? 20.337 -0.551 30.767 1.00 32.84 104 GLY A C 1
ATOM 825 O O . GLY A 1 104 ? 20.328 0.554 31.302 1.00 32.84 104 GLY A O 1
ATOM 826 N N . SER A 1 105 ? 20.145 -1.670 31.469 1.00 33.09 105 SER A N 1
ATOM 827 C CA . SER A 1 105 ? 20.152 -1.699 32.938 1.00 33.09 105 SER A CA 1
ATOM 8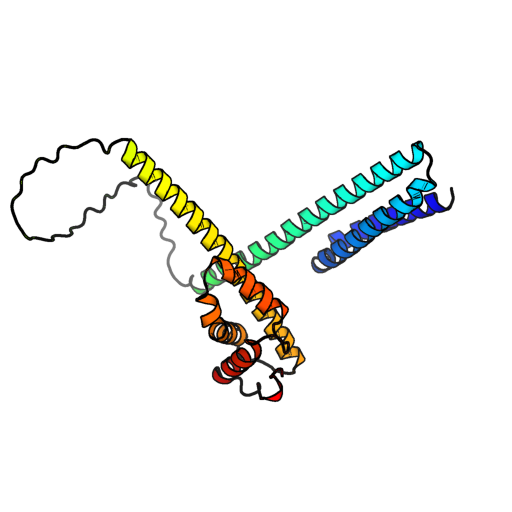28 C C . SER A 1 105 ? 21.362 -2.482 33.439 1.00 33.09 105 SER A C 1
ATOM 830 O O . SER A 1 105 ? 21.527 -3.655 33.120 1.00 33.09 105 SER A O 1
ATOM 832 N N . SER A 1 106 ? 22.164 -1.815 34.273 1.00 35.41 106 SER A N 1
ATOM 833 C CA . SER A 1 106 ? 23.349 -2.299 34.997 1.00 35.41 106 SER A CA 1
ATOM 834 C C . SER A 1 106 ? 24.611 -2.553 34.159 1.00 35.41 106 SER A C 1
ATOM 836 O O . SER A 1 106 ? 24.671 -3.457 33.337 1.00 35.41 106 SER A O 1
ATOM 838 N N . GLY A 1 107 ? 25.667 -1.773 34.414 1.00 32.03 107 GLY A N 1
ATOM 839 C CA . GLY A 1 107 ? 26.998 -2.103 33.898 1.00 32.03 107 GLY A CA 1
ATOM 840 C C . GLY A 1 107 ? 27.941 -0.921 33.732 1.00 32.03 107 GLY A C 1
ATOM 841 O O . GLY A 1 107 ? 28.182 -0.488 32.618 1.00 32.03 107 GLY A O 1
ATOM 842 N N . GLY A 1 108 ? 28.445 -0.415 34.859 1.00 31.03 108 GLY A N 1
ATOM 843 C CA . GLY A 1 108 ? 29.780 0.170 35.034 1.00 31.03 108 GLY A CA 1
ATOM 844 C C . GLY A 1 108 ? 30.456 0.878 33.856 1.00 31.03 108 GLY A C 1
ATOM 845 O O . GLY A 1 108 ? 30.995 0.253 32.950 1.00 31.03 108 GLY A O 1
ATOM 846 N N . ILE A 1 109 ? 30.573 2.197 34.000 1.00 33.50 109 ILE A N 1
ATOM 847 C CA . ILE A 1 109 ? 31.586 3.041 33.361 1.00 3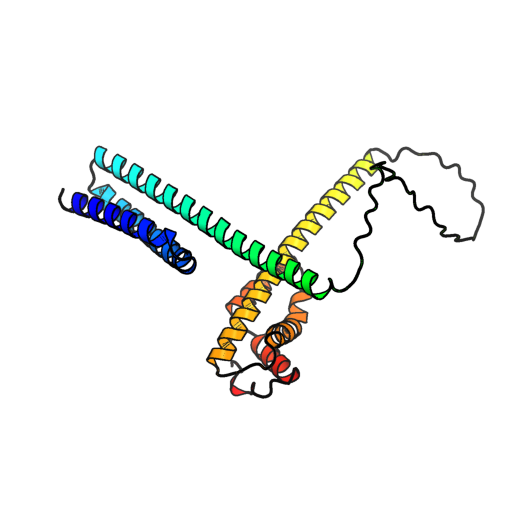3.50 109 ILE A CA 1
ATOM 848 C C . ILE A 1 109 ? 32.970 2.440 33.662 1.00 33.50 109 ILE A C 1
ATOM 850 O O . ILE A 1 109 ? 33.489 2.609 34.764 1.00 33.50 109 ILE A O 1
ATOM 854 N N . VAL A 1 110 ? 33.574 1.739 32.703 1.00 37.88 110 VAL A N 1
ATOM 855 C CA . VAL A 1 110 ? 35.003 1.407 32.739 1.00 37.88 110 VAL A CA 1
ATOM 856 C C . VAL A 1 110 ? 35.666 2.166 31.602 1.00 37.88 110 VAL A C 1
ATOM 858 O O . VAL A 1 110 ? 35.559 1.831 30.426 1.00 37.88 110 VAL A O 1
ATOM 861 N N . ASN A 1 111 ? 36.292 3.266 31.998 1.00 29.80 111 ASN A N 1
ATOM 862 C CA . ASN A 1 111 ? 37.074 4.163 31.171 1.00 29.80 111 ASN A CA 1
ATOM 863 C C . ASN A 1 111 ? 38.394 3.473 30.786 1.00 29.80 111 ASN A C 1
ATOM 865 O O . ASN A 1 111 ? 39.365 3.568 31.532 1.00 29.80 111 ASN A O 1
ATOM 869 N N . HIS A 1 112 ? 38.432 2.768 29.654 1.00 33.03 112 HIS A N 1
ATOM 870 C CA . HIS A 1 112 ? 39.697 2.410 29.009 1.00 33.03 112 HIS A CA 1
ATOM 871 C C . HIS A 1 112 ? 39.956 3.373 27.859 1.00 33.03 112 HIS A C 1
ATOM 873 O O . HIS A 1 112 ? 39.539 3.191 26.718 1.00 33.03 112 HIS A O 1
ATOM 879 N N . GLN A 1 113 ? 40.631 4.451 28.230 1.00 29.27 113 GLN A N 1
ATOM 880 C CA . GLN A 1 113 ? 41.345 5.338 27.341 1.00 29.27 113 GLN A CA 1
ATOM 881 C C . GLN A 1 113 ? 42.689 4.675 27.029 1.00 29.27 113 GLN A C 1
ATOM 883 O O . GLN A 1 113 ? 43.654 4.931 27.733 1.00 29.27 113 GLN A O 1
ATOM 888 N N . ASP A 1 114 ? 42.752 3.831 25.999 1.00 34.81 114 ASP A N 1
ATOM 889 C CA . ASP A 1 114 ? 44.022 3.322 25.480 1.00 34.81 114 ASP A CA 1
ATOM 890 C C . ASP A 1 114 ? 44.026 3.345 23.948 1.00 34.81 114 ASP A C 1
ATOM 892 O O . ASP A 1 114 ? 43.186 2.749 23.281 1.00 34.81 114 ASP A O 1
ATOM 896 N N . GLY A 1 115 ? 44.978 4.126 23.434 1.00 30.02 115 GLY A N 1
ATOM 897 C CA . GLY A 1 115 ? 45.616 4.047 22.123 1.00 30.02 115 GLY A CA 1
ATOM 898 C C . GLY A 1 115 ? 44.820 3.483 20.951 1.00 30.02 115 GLY A C 1
ATOM 899 O O . GLY A 1 115 ? 44.759 2.278 20.739 1.00 30.02 115 GLY A O 1
ATOM 900 N N . ALA A 1 116 ? 44.391 4.389 20.073 1.00 30.39 116 ALA A N 1
ATOM 901 C CA . ALA A 1 116 ? 44.171 4.104 18.664 1.00 30.39 116 ALA A CA 1
ATOM 902 C C . ALA A 1 116 ? 45.492 3.658 17.997 1.00 30.39 116 ALA A C 1
ATOM 904 O O . ALA A 1 116 ? 46.186 4.455 17.370 1.00 30.39 116 ALA A O 1
ATOM 905 N N . SER A 1 117 ? 45.851 2.384 18.143 1.00 33.62 117 SER A N 1
ATOM 906 C CA . SER A 1 117 ? 46.761 1.690 17.237 1.00 33.62 117 SER A CA 1
ATOM 907 C C . SER A 1 117 ? 45.954 0.656 16.466 1.00 33.62 117 SER A C 1
ATOM 909 O O . SER A 1 117 ? 45.498 -0.355 16.989 1.00 33.62 117 SER A O 1
ATOM 911 N N . SER A 1 118 ? 45.746 0.986 15.204 1.00 33.72 118 SER A N 1
ATOM 912 C CA . SER A 1 118 ? 45.190 0.169 14.140 1.00 33.72 118 SER A CA 1
ATOM 913 C C . SER A 1 118 ? 45.950 -1.153 13.972 1.00 33.72 118 SER A C 1
ATOM 915 O O . SER A 1 118 ? 46.916 -1.217 13.217 1.00 33.72 118 SER A O 1
ATOM 917 N N . GLU A 1 119 ? 45.489 -2.214 14.627 1.00 35.09 119 GLU A N 1
ATOM 918 C CA . GLU A 1 119 ? 45.834 -3.600 14.292 1.00 35.09 119 GLU A CA 1
ATOM 919 C C . GLU A 1 119 ? 44.598 -4.283 13.698 1.00 35.09 119 GLU A C 1
ATOM 921 O O . GLU A 1 119 ? 43.922 -5.089 14.325 1.00 35.09 119 GLU A O 1
ATOM 926 N N . TRP A 1 120 ? 44.265 -3.918 12.457 1.00 33.88 120 TRP A N 1
ATOM 927 C CA . TRP A 1 120 ? 43.201 -4.559 11.673 1.00 33.88 120 TRP A CA 1
ATOM 928 C C . TRP A 1 120 ? 43.753 -5.656 10.751 1.00 33.88 120 TRP A C 1
ATOM 930 O O . TRP A 1 120 ? 43.332 -5.818 9.610 1.00 33.88 120 TRP A O 1
ATOM 940 N N . PHE A 1 121 ? 44.710 -6.429 11.268 1.00 32.62 121 PHE A N 1
ATOM 941 C CA . PHE A 1 121 ? 45.260 -7.609 10.605 1.00 32.62 121 PHE A CA 1
ATOM 942 C C . PHE A 1 121 ? 45.364 -8.774 11.592 1.00 32.62 121 PHE A C 1
ATOM 944 O O . PHE A 1 121 ? 46.451 -9.257 11.891 1.00 32.62 121 PHE A O 1
ATOM 951 N N . THR A 1 122 ? 44.230 -9.257 12.098 1.00 34.56 122 THR A N 1
ATOM 952 C CA . THR A 1 122 ? 44.186 -10.586 12.721 1.00 34.56 122 THR A CA 1
ATOM 953 C C . THR A 1 122 ? 43.701 -11.578 11.675 1.00 34.56 122 THR A C 1
ATOM 955 O O . THR A 1 122 ? 42.512 -11.805 11.480 1.00 34.56 122 THR A O 1
ATOM 958 N N . TYR A 1 123 ? 44.674 -12.110 10.942 1.00 33.88 123 TYR A N 1
ATOM 959 C CA . TYR A 1 123 ? 44.535 -13.226 10.020 1.00 33.88 123 TYR A CA 1
ATOM 960 C C . TYR A 1 123 ? 44.054 -14.455 10.802 1.00 33.88 123 TYR A C 1
ATOM 962 O O . TYR A 1 123 ? 44.824 -15.078 11.532 1.00 33.88 123 TYR A O 1
ATOM 970 N N . THR A 1 124 ? 42.769 -14.790 10.684 1.00 42.44 124 THR A N 1
ATOM 971 C CA . THR A 1 124 ? 42.202 -16.029 11.225 1.00 42.44 124 THR A CA 1
ATOM 972 C C . THR A 1 124 ? 42.655 -17.195 10.353 1.00 42.44 124 THR A C 1
ATOM 974 O O . THR A 1 124 ? 41.960 -17.618 9.434 1.00 42.44 124 THR A O 1
ATOM 977 N N . SER A 1 125 ? 43.863 -17.686 10.615 1.00 39.47 125 SER A N 1
ATOM 978 C CA . SER A 1 125 ? 44.236 -19.058 10.284 1.00 39.47 125 SER A CA 1
ATOM 979 C C . SER A 1 125 ? 43.845 -19.944 11.446 1.00 39.47 125 SER A C 1
ATOM 981 O O . SER A 1 125 ? 44.630 -20.108 12.375 1.00 39.47 125 SER A O 1
ATOM 983 N N . ASP A 1 126 ? 42.641 -20.499 11.392 1.00 40.31 126 ASP A N 1
ATOM 984 C CA . ASP A 1 126 ? 42.288 -21.616 12.256 1.00 40.31 126 ASP A CA 1
ATOM 985 C C . ASP A 1 126 ? 41.805 -22.787 11.395 1.00 40.31 126 ASP A C 1
ATOM 987 O O . ASP A 1 126 ? 40.700 -22.810 10.860 1.00 40.31 126 ASP A O 1
ATOM 991 N N . MET A 1 127 ? 42.767 -23.672 11.139 1.00 43.47 127 MET A N 1
ATOM 992 C CA . MET A 1 127 ? 42.653 -25.126 11.236 1.00 43.47 127 MET A CA 1
ATOM 993 C C . MET A 1 127 ? 41.344 -25.764 10.743 1.00 43.47 127 MET A C 1
ATOM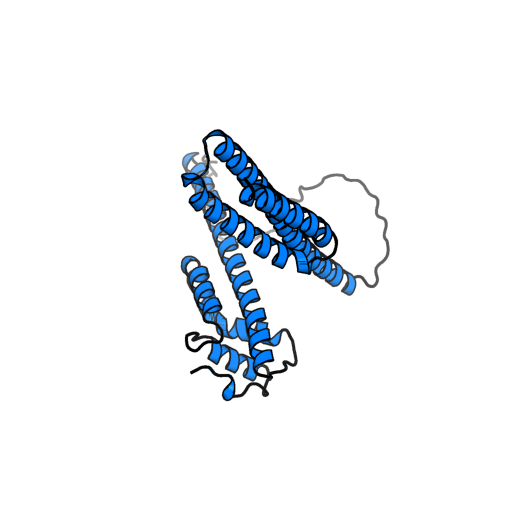 995 O O . MET A 1 127 ? 40.489 -26.167 11.525 1.00 43.47 127 MET A O 1
ATOM 999 N N . VAL A 1 128 ? 41.259 -26.011 9.434 1.00 44.28 128 VAL A N 1
ATOM 1000 C CA . VAL A 1 128 ? 40.587 -27.228 8.951 1.00 44.28 128 VAL A CA 1
ATOM 1001 C C . VAL A 1 128 ? 41.675 -28.253 8.658 1.00 44.28 128 VAL A C 1
ATOM 1003 O O . VAL A 1 128 ? 42.266 -28.297 7.580 1.00 44.28 128 VAL A O 1
ATOM 1006 N N . GLU A 1 129 ? 41.978 -29.040 9.688 1.00 38.19 129 GLU A N 1
ATOM 1007 C CA . GLU A 1 129 ? 42.771 -30.263 9.613 1.00 38.19 129 GLU A CA 1
ATOM 1008 C C . GLU A 1 129 ? 41.935 -31.387 8.984 1.00 38.19 129 GLU A C 1
ATOM 1010 O O . GLU A 1 129 ? 41.562 -32.337 9.664 1.00 38.19 129 GLU A O 1
ATOM 1015 N N . ASP A 1 130 ? 41.663 -31.330 7.679 1.00 36.88 130 ASP A N 1
ATOM 1016 C CA . ASP A 1 130 ? 41.266 -32.547 6.961 1.00 36.88 130 ASP A CA 1
ATOM 1017 C C . ASP A 1 130 ? 42.509 -33.243 6.409 1.00 36.88 130 ASP A C 1
ATOM 1019 O O . ASP A 1 130 ? 42.967 -33.089 5.274 1.00 36.88 130 ASP A O 1
ATOM 1023 N N . SER A 1 131 ? 43.072 -34.023 7.324 1.00 34.91 131 SER A N 1
ATOM 1024 C CA . SER A 1 131 ? 43.994 -35.112 7.072 1.00 34.91 131 SER A CA 1
ATOM 1025 C C . SER A 1 131 ? 43.303 -36.197 6.248 1.00 34.91 131 SER A C 1
ATOM 1027 O O . SER A 1 131 ? 42.583 -37.013 6.808 1.00 34.91 131 SER A O 1
ATOM 1029 N N . ALA A 1 132 ? 43.570 -36.280 4.945 1.00 34.31 132 ALA A N 1
ATOM 1030 C CA . ALA A 1 132 ? 43.697 -37.564 4.252 1.00 34.31 132 ALA A CA 1
ATOM 1031 C C . ALA A 1 132 ? 44.104 -37.394 2.787 1.00 34.31 132 ALA A C 1
ATOM 1033 O O . ALA A 1 132 ? 43.507 -36.654 2.016 1.00 34.31 132 ALA A O 1
ATOM 1034 N N . SER A 1 133 ? 45.019 -38.273 2.390 1.00 36.59 133 SER A N 1
ATOM 1035 C CA . SER A 1 133 ? 45.140 -38.812 1.040 1.00 36.59 133 SER A CA 1
ATOM 1036 C C . SER A 1 133 ? 45.980 -38.030 0.020 1.00 36.59 133 SER A C 1
ATOM 1038 O O . SER A 1 133 ? 45.504 -37.267 -0.812 1.00 36.59 133 SER A O 1
ATOM 1040 N N . SER A 1 134 ? 47.236 -38.477 -0.032 1.00 33.41 134 SER A N 1
ATOM 1041 C CA . SER A 1 134 ? 47.864 -38.951 -1.271 1.00 33.41 134 SER A CA 1
ATOM 1042 C C . SER A 1 134 ? 48.329 -37.893 -2.272 1.00 33.41 134 SER A C 1
ATOM 1044 O O . SER A 1 134 ? 47.726 -37.645 -3.310 1.00 33.41 134 SER A O 1
ATOM 1046 N N . GLY A 1 135 ? 49.548 -37.413 -2.029 1.00 30.83 135 GLY A N 1
ATOM 1047 C CA . GLY A 1 135 ? 50.638 -37.713 -2.958 1.00 30.83 135 GLY A CA 1
ATOM 1048 C C . GLY A 1 135 ? 50.416 -37.320 -4.414 1.00 30.83 135 GLY A C 1
ATOM 1049 O O . GLY A 1 135 ? 50.494 -38.173 -5.291 1.00 30.83 135 GLY A O 1
ATOM 1050 N N . ARG A 1 136 ? 50.247 -36.028 -4.692 1.00 34.81 136 ARG A N 1
ATOM 1051 C CA . ARG A 1 136 ? 50.735 -35.439 -5.943 1.00 34.81 136 ARG A CA 1
ATOM 1052 C C . ARG A 1 136 ? 51.371 -34.100 -5.618 1.00 34.81 136 ARG A C 1
ATOM 1054 O O . ARG A 1 136 ? 50.712 -33.072 -5.544 1.00 34.81 136 ARG A O 1
ATOM 1061 N N . THR A 1 137 ? 52.685 -34.137 -5.444 1.00 33.97 137 THR A N 1
ATOM 1062 C CA . THR A 1 137 ? 53.596 -33.005 -5.617 1.00 33.97 137 THR A CA 1
ATOM 1063 C C . THR A 1 137 ? 53.519 -32.524 -7.067 1.00 33.97 137 THR A C 1
ATOM 1065 O O . THR A 1 137 ? 54.438 -32.685 -7.862 1.00 33.97 137 THR A O 1
ATOM 1068 N N . SER A 1 138 ? 52.381 -31.970 -7.466 1.00 43.25 138 SER A N 1
ATOM 1069 C CA . SER A 1 138 ? 52.306 -31.143 -8.656 1.00 43.25 138 SER A CA 1
ATOM 1070 C C . SER A 1 138 ? 52.542 -29.734 -8.166 1.00 43.25 138 SER A C 1
ATOM 1072 O O . SER A 1 138 ? 51.684 -29.129 -7.532 1.00 43.25 138 SER A O 1
ATOM 1074 N N . SER A 1 139 ? 53.783 -29.298 -8.380 1.00 41.62 139 SER A N 1
ATOM 1075 C CA . SER A 1 139 ? 54.218 -27.915 -8.297 1.00 41.62 139 SER A CA 1
ATOM 1076 C C . SER A 1 139 ? 53.044 -26.984 -8.561 1.00 41.62 139 SER A C 1
ATOM 1078 O O . SER A 1 139 ? 52.475 -27.010 -9.657 1.00 41.62 139 SER A O 1
ATOM 1080 N N . SER A 1 140 ? 52.705 -26.191 -7.548 1.00 42.03 140 SER A N 1
ATOM 1081 C CA . SER A 1 140 ? 51.932 -24.968 -7.695 1.00 42.03 140 SER A CA 1
ATOM 1082 C C . SER A 1 140 ? 52.726 -24.065 -8.634 1.00 42.03 140 SER A C 1
ATOM 1084 O O . SER A 1 140 ? 53.520 -23.218 -8.231 1.00 42.03 140 SER A O 1
ATOM 1086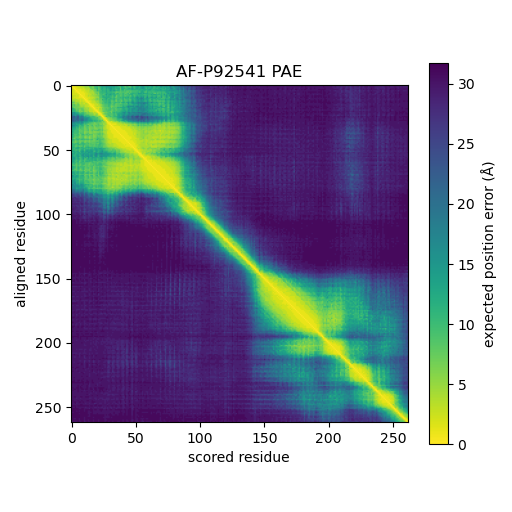 N N . VAL A 1 141 ? 52.611 -24.339 -9.932 1.00 45.72 141 VAL A N 1
ATOM 1087 C CA . VAL A 1 141 ? 52.845 -23.328 -10.937 1.00 45.72 141 VAL A CA 1
ATOM 1088 C C . VAL A 1 141 ? 51.724 -22.364 -10.652 1.00 45.72 141 VAL A C 1
ATOM 1090 O O . VAL A 1 141 ? 50.556 -22.662 -10.892 1.00 45.72 141 VAL A O 1
ATOM 1093 N N . ASN A 1 142 ? 52.125 -21.260 -10.041 1.00 46.12 142 ASN A N 1
ATOM 1094 C CA . ASN A 1 142 ? 51.410 -20.012 -9.936 1.00 46.12 142 ASN A CA 1
ATOM 1095 C C . ASN A 1 142 ? 51.088 -19.580 -11.377 1.00 46.12 142 ASN A C 1
ATOM 1097 O O . ASN A 1 142 ? 51.752 -18.716 -11.944 1.00 46.12 142 ASN A O 1
ATOM 1101 N N . GLN A 1 143 ? 50.194 -20.314 -12.047 1.00 44.84 143 GLN A N 1
ATOM 1102 C CA . GLN A 1 143 ? 49.734 -19.958 -13.367 1.00 44.84 143 GLN A CA 1
ATOM 1103 C C . GLN A 1 143 ? 49.014 -18.644 -13.128 1.00 44.84 143 GLN A C 1
ATOM 1105 O O . GLN A 1 143 ? 48.079 -18.630 -12.319 1.00 44.84 143 GLN A O 1
ATOM 1110 N N . PRO A 1 144 ? 49.480 -17.537 -13.730 1.00 50.75 144 PRO A N 1
ATOM 1111 C CA . PRO A 1 144 ? 48.723 -16.308 -13.678 1.00 50.75 144 PRO A CA 1
ATOM 1112 C C . PRO A 1 144 ? 47.323 -16.692 -14.125 1.00 50.75 144 PRO A C 1
ATOM 1114 O O . PRO A 1 144 ? 47.161 -17.277 -15.198 1.00 50.75 144 PRO A O 1
ATOM 1117 N N . ILE A 1 145 ? 46.345 -16.470 -13.244 1.00 54.62 145 ILE A N 1
ATOM 1118 C CA . ILE A 1 145 ? 44.939 -16.525 -13.615 1.00 54.62 145 ILE A CA 1
ATOM 1119 C C . ILE A 1 145 ? 44.888 -15.745 -14.924 1.00 54.62 145 ILE A C 1
ATOM 1121 O O . ILE A 1 145 ? 45.266 -14.569 -14.891 1.00 54.62 145 ILE A O 1
ATOM 1125 N N . PRO A 1 146 ? 44.559 -16.383 -16.066 1.00 58.59 146 PRO A N 1
ATOM 1126 C CA . PRO A 1 146 ? 44.532 -15.675 -17.331 1.00 58.59 146 PRO A CA 1
ATOM 1127 C C . PRO A 1 146 ? 43.714 -14.418 -17.083 1.00 58.59 146 PRO A C 1
ATOM 1129 O O . PRO A 1 146 ? 42.647 -14.527 -16.475 1.00 58.59 146 PRO A O 1
ATOM 1132 N N . GLU A 1 147 ? 44.220 -13.240 -17.454 1.00 62.44 147 GLU A N 1
ATOM 1133 C CA . GLU A 1 147 ? 43.494 -11.973 -17.256 1.00 62.44 147 GLU A CA 1
ATOM 1134 C C . GLU A 1 147 ? 42.039 -12.113 -17.731 1.00 62.44 147 GLU A C 1
ATOM 1136 O O . GLU A 1 147 ? 41.131 -11.528 -17.144 1.00 62.44 147 GLU A O 1
ATOM 1141 N N . GLU A 1 148 ? 41.826 -13.012 -18.701 1.00 62.91 148 GLU A N 1
ATOM 1142 C CA . GLU A 1 148 ? 40.533 -13.504 -19.143 1.00 62.91 148 GLU A CA 1
ATOM 1143 C C . GLU A 1 148 ? 39.606 -14.030 -18.032 1.00 62.91 148 GLU A C 1
ATOM 1145 O O . GLU A 1 148 ? 38.519 -13.510 -17.800 1.00 62.91 148 GLU A O 1
ATOM 1150 N N . GLN A 1 149 ? 40.070 -14.999 -17.244 1.00 71.75 149 GLN A N 1
ATOM 1151 C CA . GLN A 1 149 ? 39.320 -15.514 -16.099 1.00 71.75 149 GLN A CA 1
ATOM 1152 C C . GLN A 1 149 ? 39.149 -14.485 -14.976 1.00 71.75 149 GLN A C 1
ATOM 1154 O O . GLN A 1 149 ? 38.206 -14.596 -14.190 1.00 71.75 149 GLN A O 1
ATOM 1159 N N . ALA A 1 150 ? 40.077 -13.536 -14.822 1.00 75.06 150 ALA A N 1
ATOM 1160 C CA . ALA A 1 150 ? 39.951 -12.492 -13.808 1.00 75.06 150 ALA A CA 1
ATOM 1161 C C . ALA A 1 150 ? 38.803 -11.534 -14.158 1.00 75.06 150 ALA A C 1
ATOM 1163 O O . ALA A 1 150 ? 37.931 -11.320 -13.314 1.00 75.06 150 ALA A O 1
ATOM 1164 N N . TRP A 1 151 ? 38.733 -11.049 -15.406 1.00 77.94 151 TRP A N 1
ATOM 1165 C CA . TRP A 1 151 ? 37.623 -10.189 -15.831 1.00 77.94 151 TRP A CA 1
ATOM 1166 C C . TRP A 1 151 ? 36.289 -10.937 -15.864 1.00 77.94 151 TRP A C 1
ATOM 1168 O O . TRP A 1 151 ? 35.271 -10.358 -15.502 1.00 77.94 151 TRP A O 1
ATOM 1178 N N . GLU A 1 152 ? 36.269 -12.227 -16.213 1.00 82.44 152 GLU A N 1
ATOM 1179 C CA . GLU A 1 152 ? 35.040 -13.032 -16.178 1.00 82.44 152 GLU A CA 1
ATOM 1180 C C . GLU A 1 152 ? 34.499 -13.239 -14.760 1.00 82.44 152 GLU A C 1
ATOM 1182 O O . GLU A 1 152 ? 33.285 -13.365 -14.572 1.00 82.44 152 GLU A O 1
ATOM 1187 N N . ARG A 1 153 ? 35.380 -13.347 -13.755 1.00 81.38 153 ARG A N 1
ATOM 1188 C CA . ARG A 1 153 ? 34.965 -13.430 -12.346 1.00 81.38 153 ARG A CA 1
ATOM 1189 C C . ARG A 1 153 ? 34.443 -12.086 -11.858 1.00 81.38 153 ARG A C 1
ATOM 1191 O O . ARG A 1 153 ? 33.383 -12.068 -11.244 1.00 81.38 153 ARG A O 1
ATOM 1198 N N . GLU A 1 154 ? 35.136 -10.998 -12.184 1.00 85.62 154 GLU A N 1
ATOM 1199 C CA . GLU A 1 154 ? 34.713 -9.643 -11.820 1.00 85.62 154 GLU A CA 1
ATOM 1200 C C . GLU A 1 154 ? 33.365 -9.283 -12.459 1.00 85.62 154 GLU A C 1
ATOM 1202 O O . GLU A 1 154 ? 32.450 -8.840 -11.775 1.00 85.62 154 GLU A O 1
ATOM 1207 N N . ALA A 1 155 ? 33.185 -9.574 -13.750 1.00 86.00 155 ALA A N 1
ATOM 1208 C CA . ALA A 1 155 ? 31.923 -9.342 -14.449 1.00 86.00 155 ALA A CA 1
ATOM 1209 C C . ALA A 1 155 ? 30.766 -10.164 -13.853 1.00 86.00 155 ALA A C 1
ATOM 1211 O O . ALA A 1 155 ? 29.650 -9.661 -13.732 1.00 86.00 155 ALA A O 1
ATOM 1212 N N . ARG A 1 156 ? 31.017 -11.417 -13.438 1.00 87.25 156 ARG A N 1
ATOM 1213 C CA . ARG A 1 156 ? 30.016 -12.243 -12.738 1.00 87.25 156 ARG A CA 1
ATOM 1214 C C . ARG A 1 156 ? 29.704 -11.732 -11.335 1.00 87.25 156 ARG A C 1
ATOM 1216 O O . ARG A 1 156 ? 28.545 -11.792 -10.940 1.00 87.25 156 ARG A O 1
ATOM 1223 N N . ALA A 1 157 ? 30.703 -11.247 -10.600 1.00 87.62 157 ALA A N 1
ATOM 1224 C CA . ALA A 1 157 ? 30.504 -10.638 -9.288 1.00 87.62 157 ALA A CA 1
ATOM 1225 C C . ALA A 1 157 ? 29.659 -9.363 -9.409 1.00 87.62 157 ALA A C 1
ATOM 1227 O O . ALA A 1 157 ? 28.635 -9.246 -8.746 1.00 87.62 157 ALA A O 1
ATOM 1228 N N . GLN A 1 158 ? 29.997 -8.481 -10.354 1.00 89.62 158 GLN A N 1
ATOM 1229 C CA . GLN A 1 158 ? 29.231 -7.267 -10.626 1.00 89.62 158 GLN A CA 1
ATOM 1230 C C . GLN A 1 158 ? 27.781 -7.568 -11.042 1.00 89.62 158 GLN A C 1
ATOM 1232 O O . GLN A 1 158 ? 26.855 -6.875 -10.619 1.00 89.62 158 GLN A O 1
ATOM 1237 N N . GLU A 1 159 ? 27.563 -8.600 -11.862 1.00 89.56 159 GLU A N 1
ATOM 1238 C CA . GLU A 1 159 ? 26.214 -9.025 -12.242 1.00 89.56 159 GLU A CA 1
ATOM 1239 C C . GLU A 1 159 ? 25.439 -9.597 -11.046 1.00 89.56 159 GLU A C 1
ATOM 1241 O O . GLU A 1 159 ? 24.266 -9.274 -10.865 1.00 89.56 159 GLU A O 1
ATOM 1246 N N . HIS A 1 160 ? 26.091 -10.391 -10.193 1.00 89.25 160 HIS A N 1
ATOM 1247 C CA . HIS A 1 160 ? 25.488 -10.909 -8.966 1.00 89.25 160 HIS A CA 1
ATOM 1248 C C . HIS A 1 160 ? 25.111 -9.783 -7.993 1.00 89.25 160 HIS A C 1
ATOM 1250 O O . HIS A 1 160 ? 24.019 -9.810 -7.425 1.00 89.25 160 HIS A O 1
ATOM 1256 N N . ASP A 1 161 ? 25.961 -8.768 -7.843 1.00 92.75 161 ASP A N 1
ATOM 1257 C CA . ASP A 1 161 ? 25.687 -7.592 -7.013 1.00 92.75 161 ASP A CA 1
ATOM 1258 C C . ASP A 1 161 ? 24.502 -6.791 -7.561 1.00 92.75 161 ASP A C 1
ATOM 1260 O O . ASP A 1 161 ? 23.616 -6.380 -6.808 1.00 92.75 161 ASP A O 1
ATOM 1264 N N . ARG A 1 162 ? 24.432 -6.626 -8.889 1.00 92.31 162 ARG A N 1
ATOM 1265 C CA . ARG A 1 162 ? 23.307 -5.961 -9.556 1.00 92.31 162 ARG A CA 1
ATOM 1266 C C . ARG A 1 162 ? 21.993 -6.702 -9.317 1.00 92.31 162 ARG A C 1
ATOM 1268 O O . ARG A 1 162 ? 21.011 -6.073 -8.927 1.00 92.31 162 ARG A O 1
ATOM 1275 N N . ILE A 1 163 ? 21.979 -8.016 -9.539 1.00 89.19 163 ILE A N 1
ATOM 1276 C CA . ILE A 1 163 ? 20.793 -8.856 -9.325 1.00 89.19 163 ILE A CA 1
ATOM 1277 C C . ILE A 1 163 ? 20.389 -8.824 -7.848 1.00 89.19 163 ILE A C 1
ATOM 1279 O O . ILE A 1 163 ? 19.212 -8.656 -7.540 1.00 89.19 163 ILE A O 1
ATOM 1283 N N . SER A 1 164 ? 21.351 -8.914 -6.928 1.00 89.94 164 SER A N 1
ATOM 1284 C CA . SER A 1 164 ? 21.088 -8.871 -5.485 1.00 89.94 164 SER A CA 1
ATOM 1285 C C . SER A 1 164 ? 20.428 -7.553 -5.065 1.00 89.94 164 SER A C 1
ATOM 1287 O O . SER A 1 164 ? 19.421 -7.570 -4.357 1.00 89.94 164 SER A O 1
ATOM 1289 N N . ALA A 1 165 ? 20.921 -6.417 -5.568 1.00 92.06 165 ALA A N 1
ATOM 1290 C CA . ALA A 1 165 ? 20.328 -5.106 -5.304 1.00 92.06 165 ALA A CA 1
ATOM 1291 C C . ALA A 1 165 ? 18.906 -4.967 -5.884 1.00 92.06 165 ALA A C 1
ATOM 1293 O O . ALA A 1 165 ? 18.028 -4.339 -5.281 1.00 92.06 165 ALA A O 1
ATOM 1294 N N . GLU A 1 166 ? 18.645 -5.560 -7.052 1.00 89.06 166 GLU A N 1
ATOM 1295 C CA . GLU A 1 166 ? 17.308 -5.578 -7.651 1.00 89.06 166 GLU A CA 1
ATOM 1296 C C . GLU A 1 166 ? 16.329 -6.431 -6.830 1.00 89.06 166 GLU A C 1
ATOM 1298 O O . GLU A 1 166 ? 15.217 -5.983 -6.531 1.00 89.06 166 GLU A O 1
ATOM 1303 N N . VAL A 1 167 ? 16.761 -7.612 -6.380 1.00 88.31 167 VAL A N 1
ATOM 1304 C CA . VAL A 1 167 ? 15.980 -8.492 -5.498 1.00 88.31 167 VAL A CA 1
ATOM 1305 C C . VAL A 1 167 ? 15.645 -7.796 -4.178 1.00 88.31 167 VAL A C 1
ATOM 1307 O O . VAL A 1 167 ? 14.497 -7.856 -3.730 1.00 88.31 167 VAL A O 1
ATOM 1310 N N . GLU A 1 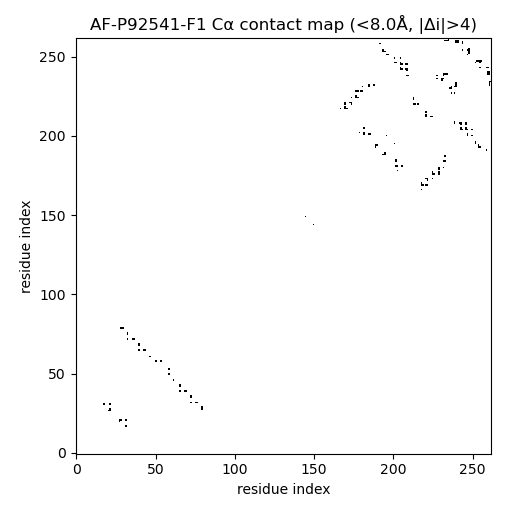168 ? 16.596 -7.087 -3.571 1.00 91.00 168 GLU A N 1
ATOM 1311 C CA . GLU A 1 168 ? 16.372 -6.305 -2.349 1.00 91.00 168 GLU A CA 1
ATOM 1312 C C . GLU A 1 168 ? 15.361 -5.167 -2.581 1.00 91.00 168 GLU A C 1
ATOM 1314 O O . GLU A 1 168 ? 14.437 -4.946 -1.789 1.00 91.00 168 GLU A O 1
ATOM 1319 N N . THR A 1 169 ? 15.455 -4.490 -3.727 1.00 90.62 169 THR A N 1
ATOM 1320 C CA . THR A 1 169 ? 14.508 -3.438 -4.126 1.00 90.62 169 THR A CA 1
ATOM 1321 C C . THR A 1 169 ? 13.089 -3.987 -4.314 1.00 90.62 169 THR A C 1
ATOM 1323 O O . THR A 1 169 ? 12.105 -3.358 -3.914 1.00 90.62 169 THR A O 1
ATOM 1326 N N . ILE A 1 170 ? 12.946 -5.168 -4.919 1.00 88.69 170 ILE A N 1
ATOM 1327 C CA . ILE A 1 170 ? 11.645 -5.824 -5.092 1.00 88.69 170 ILE A CA 1
ATOM 1328 C C . ILE A 1 170 ? 11.094 -6.296 -3.744 1.00 88.69 170 ILE A C 1
ATOM 1330 O O . ILE A 1 170 ? 9.913 -6.079 -3.461 1.00 88.69 170 ILE A O 1
ATOM 1334 N N . THR A 1 171 ? 11.939 -6.893 -2.905 1.00 90.44 171 THR A N 1
ATOM 1335 C CA . THR A 1 171 ? 11.563 -7.409 -1.582 1.00 90.44 171 THR A CA 1
ATOM 1336 C C . THR A 1 171 ? 11.061 -6.283 -0.685 1.00 90.44 171 THR A C 1
ATOM 1338 O O . THR A 1 171 ? 9.921 -6.338 -0.227 1.00 90.44 171 THR A O 1
ATOM 1341 N N . SER A 1 172 ? 11.819 -5.191 -0.562 1.00 90.56 172 SER A N 1
ATOM 1342 C CA . SER A 1 172 ? 11.409 -4.008 0.209 1.00 90.56 172 SER A CA 1
ATOM 1343 C C . SER A 1 172 ? 10.120 -3.365 -0.324 1.00 90.56 172 SER A C 1
ATOM 1345 O O . SER A 1 172 ? 9.280 -2.882 0.441 1.00 90.56 172 SER A O 1
ATOM 1347 N N . ALA A 1 173 ? 9.892 -3.375 -1.642 1.00 89.44 173 ALA A N 1
ATOM 1348 C CA . ALA A 1 173 ? 8.625 -2.921 -2.211 1.00 89.44 173 ALA A CA 1
ATOM 1349 C C . ALA A 1 173 ? 7.446 -3.829 -1.811 1.00 89.44 173 ALA A C 1
ATOM 1351 O O . ALA A 1 173 ? 6.350 -3.321 -1.556 1.00 89.44 173 ALA A O 1
ATOM 1352 N N . CYS A 1 174 ? 7.655 -5.146 -1.741 1.00 89.00 174 CYS A N 1
ATOM 1353 C CA . CYS A 1 174 ? 6.636 -6.108 -1.317 1.00 89.00 174 CYS A CA 1
ATOM 1354 C C . CYS A 1 174 ? 6.323 -5.984 0.180 1.00 89.00 174 CYS A C 1
ATOM 1356 O O . CYS A 1 174 ? 5.150 -5.903 0.538 1.00 89.00 174 CYS A O 1
ATOM 1358 N N . GLU A 1 175 ? 7.335 -5.832 1.035 1.00 90.94 175 GLU A N 1
ATOM 1359 C CA . GLU A 1 175 ? 7.160 -5.575 2.474 1.00 90.94 175 GLU A CA 1
ATOM 1360 C C . GLU A 1 175 ? 6.355 -4.292 2.730 1.00 90.94 175 GLU A C 1
ATOM 1362 O O . GLU A 1 175 ? 5.428 -4.258 3.542 1.00 90.94 175 GLU A O 1
ATOM 1367 N N . ASN A 1 176 ? 6.636 -3.227 1.973 1.00 91.31 176 ASN A N 1
ATOM 1368 C CA . ASN A 1 176 ? 5.867 -1.985 2.047 1.00 91.31 176 ASN A CA 1
ATOM 1369 C C . ASN A 1 176 ? 4.396 -2.171 1.629 1.00 91.31 176 ASN A C 1
ATOM 1371 O O . ASN A 1 176 ? 3.495 -1.539 2.200 1.00 91.31 176 ASN A O 1
ATOM 1375 N N . LEU A 1 177 ? 4.132 -3.026 0.633 1.00 90.62 177 LEU A N 1
ATOM 1376 C CA . LEU A 1 177 ? 2.774 -3.384 0.217 1.00 90.62 177 LEU A CA 1
ATOM 1377 C C . LEU A 1 177 ? 2.066 -4.223 1.287 1.00 90.62 177 LEU A C 1
ATOM 1379 O O . LEU A 1 177 ? 0.896 -3.951 1.561 1.00 90.62 177 LEU A O 1
ATOM 1383 N N . GLU A 1 178 ? 2.761 -5.168 1.918 1.00 90.56 178 GLU A N 1
ATOM 1384 C CA . GLU A 1 178 ? 2.262 -5.952 3.051 1.00 90.56 178 GLU A CA 1
ATOM 1385 C C . GLU A 1 178 ? 1.876 -5.042 4.218 1.00 90.56 178 GLU A C 1
ATOM 1387 O O . GLU A 1 178 ? 0.723 -5.050 4.648 1.00 90.56 178 GLU A O 1
ATOM 1392 N N . ALA A 1 179 ? 2.768 -4.147 4.649 1.00 91.50 179 ALA A N 1
ATOM 1393 C CA . ALA A 1 179 ? 2.477 -3.186 5.711 1.00 91.50 179 ALA A CA 1
ATOM 1394 C C . ALA A 1 179 ? 1.265 -2.293 5.375 1.00 91.50 179 ALA A C 1
ATOM 1396 O O . ALA A 1 179 ? 0.460 -1.943 6.243 1.00 91.50 179 ALA A O 1
ATOM 1397 N N . ALA A 1 180 ? 1.090 -1.928 4.101 1.00 91.38 180 ALA A N 1
ATOM 1398 C CA . ALA A 1 180 ? -0.094 -1.202 3.653 1.00 91.38 180 ALA A CA 1
ATOM 1399 C C . ALA A 1 180 ? -1.373 -2.059 3.695 1.00 91.38 180 ALA A C 1
ATOM 1401 O O . ALA A 1 180 ? -2.443 -1.524 3.998 1.00 91.38 180 ALA A O 1
ATOM 1402 N N . MET A 1 181 ? -1.280 -3.359 3.407 1.00 91.56 181 MET A N 1
ATOM 1403 C CA . MET A 1 181 ? -2.389 -4.304 3.544 1.00 91.56 181 MET A CA 1
ATOM 1404 C C . MET A 1 181 ? -2.768 -4.517 5.009 1.00 91.56 181 MET A C 1
ATOM 1406 O O . MET A 1 181 ? -3.957 -4.449 5.303 1.00 91.56 181 MET A O 1
ATOM 1410 N N . VAL A 1 182 ? -1.803 -4.642 5.927 1.00 92.56 182 VAL A N 1
ATOM 1411 C CA . VAL A 1 182 ? -2.056 -4.724 7.380 1.00 92.56 182 VAL A CA 1
ATOM 1412 C C . VAL A 1 182 ? -2.867 -3.520 7.859 1.00 92.56 182 VAL A C 1
ATOM 1414 O O . VAL A 1 182 ? -3.934 -3.682 8.451 1.00 92.56 182 VAL A O 1
ATOM 1417 N N . ARG A 1 183 ? -2.434 -2.296 7.524 1.00 91.31 183 ARG A N 1
ATOM 1418 C CA . ARG A 1 183 ? -3.177 -1.072 7.882 1.00 91.31 183 ARG A CA 1
ATOM 1419 C C . ARG A 1 183 ? -4.591 -1.066 7.304 1.00 91.31 183 ARG A C 1
ATOM 1421 O O . ARG A 1 183 ? -5.546 -0.693 7.980 1.00 91.31 183 ARG A O 1
ATOM 1428 N N . LYS A 1 184 ? -4.744 -1.488 6.045 1.00 90.25 184 LYS A N 1
ATOM 1429 C CA . LYS A 1 184 ? -6.058 -1.586 5.394 1.00 90.25 184 LYS A CA 1
ATOM 1430 C C . LYS A 1 184 ? -6.943 -2.627 6.087 1.00 90.25 184 LYS A C 1
ATOM 1432 O O . LYS A 1 184 ? -8.121 -2.360 6.297 1.00 90.25 184 LYS A O 1
ATOM 1437 N N . ALA A 1 185 ? -6.383 -3.773 6.464 1.00 90.19 185 ALA A N 1
ATOM 1438 C CA . ALA A 1 185 ? -7.075 -4.844 7.168 1.00 90.19 185 ALA A CA 1
ATOM 1439 C C . ALA A 1 185 ? -7.596 -4.367 8.528 1.00 90.19 185 ALA A C 1
ATOM 1441 O O . ALA A 1 185 ? -8.779 -4.531 8.806 1.00 90.19 185 ALA A O 1
ATOM 1442 N N . GLN A 1 186 ? -6.759 -3.689 9.321 1.00 90.31 186 GLN A N 1
ATOM 1443 C CA . GLN A 1 186 ? -7.157 -3.093 10.601 1.00 90.31 186 GLN A CA 1
ATOM 1444 C C . GLN A 1 186 ? -8.347 -2.136 10.437 1.00 90.31 186 GLN A C 1
ATOM 1446 O O . GLN A 1 186 ? -9.331 -2.242 11.167 1.00 90.31 186 GLN A O 1
ATOM 1451 N N . ILE A 1 187 ? -8.303 -1.248 9.436 1.00 89.62 187 ILE A N 1
ATOM 1452 C CA . ILE A 1 187 ? -9.406 -0.317 9.143 1.00 89.62 187 ILE A CA 1
ATOM 1453 C C . ILE A 1 187 ? -10.686 -1.078 8.776 1.00 89.62 187 ILE A C 1
ATOM 1455 O O . ILE A 1 187 ? -11.757 -0.762 9.291 1.00 89.62 187 ILE A O 1
ATOM 1459 N N . LEU A 1 188 ? -10.592 -2.083 7.901 1.00 88.94 188 LEU A N 1
ATOM 1460 C CA . LEU A 1 188 ? -11.748 -2.869 7.460 1.00 88.94 188 LEU A CA 1
ATOM 1461 C C . LEU A 1 188 ? -12.359 -3.690 8.601 1.00 88.94 188 LEU A C 1
ATOM 1463 O O . LEU A 1 188 ? -13.580 -3.764 8.712 1.00 88.94 188 LEU A O 1
ATOM 1467 N N . LEU A 1 189 ? -11.531 -4.287 9.457 1.00 88.50 189 LEU A N 1
ATOM 1468 C CA . LEU A 1 189 ? -11.981 -5.038 10.630 1.00 88.50 189 LEU A CA 1
ATOM 1469 C C . LEU A 1 189 ? -12.679 -4.118 11.632 1.00 88.50 189 LEU A C 1
ATOM 1471 O O . LEU A 1 189 ? -13.777 -4.436 12.087 1.00 88.50 189 LEU A O 1
ATOM 1475 N N . HIS A 1 190 ? -12.110 -2.938 11.887 1.00 87.94 190 HIS A N 1
ATOM 1476 C CA . HIS A 1 190 ? -12.733 -1.933 12.742 1.00 87.94 190 HIS A CA 1
ATOM 1477 C C . HIS A 1 190 ? -14.088 -1.465 12.187 1.00 87.94 190 HIS A C 1
ATOM 1479 O O . HIS A 1 190 ? -15.074 -1.422 12.920 1.00 87.94 190 HIS A O 1
ATOM 1485 N N . GLN A 1 191 ? -14.181 -1.200 10.877 1.00 87.62 191 GLN A N 1
ATOM 1486 C CA . GLN A 1 191 ? -15.445 -0.850 10.210 1.00 87.62 191 GLN A CA 1
ATOM 1487 C C . GLN A 1 191 ? -16.505 -1.954 10.313 1.00 87.62 191 GLN A C 1
ATOM 1489 O O . GLN A 1 191 ? -17.698 -1.660 10.326 1.00 87.62 191 GLN A O 1
ATOM 1494 N N . ARG A 1 192 ? -16.083 -3.219 10.403 1.00 85.25 192 ARG A N 1
ATOM 1495 C CA . ARG A 1 192 ? -16.972 -4.373 10.591 1.00 85.25 192 ARG A CA 1
ATOM 1496 C C . ARG A 1 192 ? -17.257 -4.690 12.069 1.00 85.25 192 ARG A C 1
ATOM 1498 O O . ARG A 1 192 ? -17.937 -5.673 12.358 1.00 85.25 192 ARG A O 1
ATOM 1505 N N . GLY A 1 193 ? -16.773 -3.861 12.996 1.00 83.12 193 GLY A N 1
ATOM 1506 C CA . GLY A 1 193 ? -17.017 -4.000 14.432 1.00 83.12 193 GLY A CA 1
ATOM 1507 C C . GLY A 1 193 ? -16.206 -5.110 15.101 1.00 83.12 193 GLY A C 1
ATOM 1508 O O . GLY A 1 193 ? -16.650 -5.656 16.108 1.00 83.12 193 GLY A O 1
ATOM 1509 N N . VAL A 1 194 ? -15.050 -5.473 14.540 1.00 84.38 194 VAL A N 1
ATOM 1510 C CA . VAL A 1 194 ? -14.115 -6.425 15.149 1.00 84.38 194 VAL A CA 1
ATOM 1511 C C . VAL A 1 194 ? -13.095 -5.659 15.988 1.00 84.38 194 VAL A C 1
ATOM 1513 O O . VAL A 1 194 ? -12.426 -4.752 15.490 1.00 84.38 194 VAL A O 1
ATOM 1516 N N . THR A 1 195 ? -12.951 -6.054 17.252 1.00 80.06 195 THR A N 1
ATOM 1517 C CA . THR A 1 195 ? -11.884 -5.586 18.143 1.00 80.06 195 THR A CA 1
ATOM 1518 C C . THR A 1 195 ? -10.876 -6.705 18.343 1.00 80.06 195 THR A C 1
ATOM 1520 O O . THR A 1 195 ? -11.235 -7.778 18.819 1.00 80.06 195 THR A O 1
ATOM 1523 N N . LEU A 1 196 ? -9.630 -6.461 17.955 1.00 77.75 196 LEU A N 1
ATOM 1524 C CA . LEU A 1 196 ? -8.556 -7.445 18.060 1.00 77.75 196 LEU A CA 1
ATOM 1525 C C . LEU A 1 196 ? -7.883 -7.343 19.427 1.00 77.75 196 LEU A C 1
ATOM 1527 O O . LEU A 1 196 ? -7.729 -6.239 19.950 1.00 77.75 196 LEU A O 1
ATOM 1531 N N . GLY A 1 197 ? -7.502 -8.491 19.990 1.00 73.31 197 GLY A N 1
ATOM 1532 C CA . GLY A 1 197 ? -6.801 -8.552 21.274 1.00 73.31 197 GLY A CA 1
ATOM 1533 C C . GLY A 1 197 ? -5.355 -8.065 21.170 1.00 73.31 197 GLY A C 1
ATOM 1534 O O . GLY A 1 197 ? -4.930 -7.245 21.981 1.00 73.31 197 GLY A O 1
ATOM 1535 N N . ASP A 1 198 ? -4.630 -8.527 20.149 1.00 83.94 198 ASP A N 1
ATOM 1536 C CA . ASP A 1 198 ? -3.256 -8.116 19.848 1.00 83.94 198 ASP A CA 1
ATOM 1537 C C . ASP A 1 198 ? -3.215 -7.347 18.507 1.00 83.94 198 ASP A C 1
ATOM 1539 O O . ASP A 1 198 ? -3.697 -7.860 17.490 1.00 83.94 198 ASP A O 1
ATOM 1543 N N . PRO A 1 199 ? -2.652 -6.122 18.450 1.00 75.50 199 PRO A N 1
ATOM 1544 C CA . PRO A 1 199 ? -2.484 -5.390 17.192 1.00 75.50 199 PRO A CA 1
ATOM 1545 C C . PRO A 1 199 ? -1.642 -6.140 16.143 1.00 75.50 199 PRO A C 1
ATOM 1547 O O . PRO A 1 199 ? -1.851 -5.926 14.942 1.00 75.50 199 PRO A O 1
ATOM 1550 N N . GLU A 1 200 ? -0.739 -7.030 16.568 1.00 88.50 200 GLU A N 1
ATOM 1551 C CA . GLU A 1 200 ? 0.120 -7.826 15.686 1.00 88.50 200 GLU A CA 1
ATOM 1552 C C . GLU A 1 200 ? -0.581 -9.070 15.116 1.00 88.50 200 GLU A C 1
ATOM 1554 O O . GLU A 1 200 ? -0.080 -9.652 14.153 1.00 88.50 200 GLU A O 1
ATOM 1559 N N . ASP A 1 201 ? -1.764 -9.457 15.617 1.00 89.56 201 ASP A N 1
ATOM 1560 C CA . ASP A 1 201 ? -2.524 -10.593 15.066 1.00 89.56 201 ASP A CA 1
ATOM 1561 C C . ASP A 1 201 ? -2.866 -10.390 13.592 1.00 89.56 201 ASP A C 1
ATOM 1563 O O . ASP A 1 201 ? -2.796 -11.327 12.801 1.00 89.56 201 ASP A O 1
ATOM 1567 N N . VAL A 1 202 ? -3.184 -9.152 13.195 1.00 89.75 202 VAL A N 1
ATOM 1568 C CA . VAL A 1 202 ? -3.432 -8.820 11.783 1.00 89.75 202 VAL A CA 1
ATOM 1569 C C . VAL A 1 202 ? -2.209 -9.110 10.941 1.00 89.75 202 VAL A C 1
ATOM 1571 O O . VAL A 1 202 ? -2.331 -9.670 9.856 1.00 89.75 202 VAL A O 1
ATOM 1574 N N . LYS A 1 203 ? -1.036 -8.701 11.426 1.00 92.25 203 LYS A N 1
ATOM 1575 C CA . LYS A 1 203 ? 0.213 -8.892 10.704 1.00 92.25 203 LYS A CA 1
ATOM 1576 C C . LYS A 1 203 ? 0.523 -10.380 10.588 1.00 92.25 203 LYS A C 1
ATOM 1578 O O . LYS A 1 203 ? 0.745 -10.847 9.480 1.00 92.25 203 LYS A O 1
ATOM 1583 N N . ARG A 1 204 ? 0.448 -11.127 11.694 1.00 92.19 204 ARG A N 1
ATOM 1584 C CA . ARG A 1 204 ? 0.698 -12.576 11.713 1.00 92.19 204 ARG A CA 1
ATOM 1585 C C . ARG A 1 204 ? -0.263 -13.343 10.806 1.00 92.19 204 ARG A C 1
ATOM 1587 O O . ARG A 1 204 ? 0.190 -14.106 9.962 1.00 92.19 204 ARG A O 1
ATOM 1594 N N . ALA A 1 205 ? -1.568 -13.099 10.918 1.00 91.12 205 ALA A N 1
ATOM 1595 C CA . ALA A 1 205 ? -2.565 -13.762 10.079 1.00 91.12 205 ALA A CA 1
ATOM 1596 C C . ALA A 1 205 ? -2.401 -13.412 8.597 1.00 91.12 205 ALA A C 1
ATOM 1598 O O . ALA A 1 205 ? -2.572 -14.269 7.735 1.00 91.12 205 ALA A O 1
ATOM 1599 N N . LEU A 1 206 ? -2.050 -12.160 8.284 1.00 91.62 206 LEU A N 1
ATOM 1600 C CA . LEU A 1 206 ? -1.782 -11.767 6.906 1.00 91.62 206 LEU A CA 1
ATOM 1601 C C . LEU A 1 206 ? -0.519 -12.453 6.376 1.00 91.62 206 LEU A C 1
ATOM 1603 O O . LEU A 1 206 ? -0.544 -12.956 5.263 1.00 91.62 206 LEU A O 1
ATOM 1607 N N . GLN A 1 207 ? 0.555 -12.526 7.160 1.00 91.50 207 GLN A N 1
ATOM 1608 C CA . GLN A 1 207 ? 1.785 -13.219 6.767 1.00 91.50 207 GLN A CA 1
ATOM 1609 C C . GLN A 1 207 ? 1.554 -14.707 6.498 1.00 91.50 207 GLN A C 1
ATOM 1611 O O . GLN A 1 207 ? 2.060 -15.223 5.507 1.00 91.50 207 GLN A O 1
ATOM 1616 N N . LEU A 1 208 ? 0.744 -15.369 7.328 1.00 90.31 208 LEU A N 1
ATOM 1617 C CA . LEU A 1 208 ? 0.341 -16.760 7.114 1.00 90.31 208 LEU A CA 1
ATOM 1618 C C . LEU A 1 208 ? -0.488 -16.913 5.833 1.00 90.31 208 LEU A C 1
ATOM 1620 O O . LEU A 1 208 ? -0.177 -17.752 4.994 1.00 90.31 208 LEU A O 1
ATOM 1624 N N . ALA A 1 209 ? -1.482 -16.047 5.622 1.00 88.56 209 ALA A N 1
ATOM 1625 C CA . ALA A 1 209 ? -2.330 -16.096 4.431 1.00 88.56 209 ALA A CA 1
ATOM 1626 C C . ALA A 1 209 ? -1.581 -15.777 3.122 1.00 88.56 209 ALA A C 1
ATOM 1628 O O . ALA A 1 209 ? -2.016 -16.206 2.052 1.00 88.56 209 ALA A O 1
ATOM 1629 N N . LEU A 1 210 ? -0.489 -15.008 3.202 1.00 88.75 210 LEU A N 1
ATOM 1630 C CA . LEU A 1 210 ? 0.353 -14.606 2.071 1.00 88.75 210 LEU A CA 1
ATOM 1631 C C . LEU A 1 210 ? 1.601 -15.474 1.895 1.00 88.75 210 LEU A C 1
ATOM 1633 O O . LEU A 1 210 ? 2.426 -15.158 1.039 1.00 88.75 210 LEU A O 1
ATOM 1637 N N . HIS A 1 211 ? 1.770 -16.535 2.686 1.00 87.69 211 HIS A N 1
ATOM 1638 C CA . HIS A 1 211 ? 2.976 -17.358 2.643 1.00 87.69 211 HIS A CA 1
ATOM 1639 C C . HIS A 1 211 ? 3.253 -17.892 1.227 1.00 87.69 211 HIS A C 1
ATOM 1641 O O . HIS A 1 211 ? 4.325 -17.639 0.679 1.00 87.69 211 HIS A O 1
ATOM 1647 N N . ASP A 1 212 ? 2.245 -18.481 0.576 1.00 83.81 212 ASP A N 1
ATOM 1648 C CA . ASP A 1 212 ? 2.363 -18.968 -0.807 1.00 83.81 212 ASP A CA 1
ATOM 1649 C C . ASP A 1 212 ? 2.665 -17.836 -1.808 1.00 83.81 212 ASP A C 1
ATOM 1651 O O . ASP A 1 212 ? 3.327 -18.033 -2.827 1.00 83.81 212 ASP A O 1
ATOM 1655 N N . ASP A 1 213 ? 2.170 -16.621 -1.548 1.00 83.31 213 ASP A N 1
ATOM 1656 C CA . ASP A 1 213 ? 2.381 -15.467 -2.429 1.00 83.31 213 ASP A CA 1
ATOM 1657 C C . ASP A 1 213 ? 3.832 -14.967 -2.357 1.00 83.31 213 ASP A C 1
ATOM 1659 O O . ASP A 1 213 ? 4.367 -14.445 -3.339 1.00 83.31 213 ASP A O 1
ATOM 1663 N N . TRP A 1 214 ? 4.498 -15.169 -1.217 1.00 82.62 214 TRP A N 1
ATOM 1664 C CA . TRP A 1 214 ? 5.930 -14.927 -1.059 1.00 82.62 214 TRP A CA 1
ATOM 1665 C C . TRP A 1 214 ? 6.790 -15.968 -1.786 1.00 82.62 214 TRP A C 1
ATOM 1667 O O . TRP A 1 214 ? 7.869 -15.616 -2.264 1.00 82.62 214 TRP A O 1
ATOM 1677 N N . GLU A 1 215 ? 6.311 -17.203 -1.952 1.00 82.12 215 GLU A N 1
ATOM 1678 C CA . GLU A 1 215 ? 7.018 -18.250 -2.707 1.00 82.12 215 GLU A CA 1
ATOM 1679 C C . GLU A 1 215 ? 6.990 -18.035 -4.231 1.00 82.12 215 GLU A C 1
ATOM 1681 O O . GLU A 1 215 ? 7.772 -18.646 -4.962 1.00 82.12 215 GLU A O 1
ATOM 1686 N N . HIS A 1 216 ? 6.148 -17.124 -4.734 1.00 78.19 216 HIS A N 1
ATOM 1687 C CA . HIS A 1 216 ? 6.129 -16.781 -6.155 1.00 78.19 216 HIS A CA 1
ATOM 1688 C C . HIS A 1 216 ? 7.465 -16.185 -6.628 1.00 78.19 216 HIS A C 1
ATOM 1690 O O . HIS A 1 216 ? 8.205 -15.541 -5.868 1.00 78.19 216 HIS A O 1
ATOM 1696 N N . ALA A 1 217 ? 7.725 -16.353 -7.932 1.00 79.94 217 ALA A N 1
ATOM 1697 C CA . ALA A 1 217 ? 8.881 -15.789 -8.619 1.00 79.94 217 ALA A CA 1
ATOM 1698 C C . ALA A 1 217 ? 9.023 -14.286 -8.330 1.00 79.94 217 ALA A C 1
ATOM 1700 O O . ALA A 1 217 ? 8.044 -13.534 -8.380 1.00 79.94 217 ALA A O 1
ATOM 1701 N N . ILE A 1 218 ? 10.254 -13.858 -8.032 1.00 78.06 218 ILE A N 1
ATOM 1702 C CA . ILE A 1 218 ? 10.567 -12.492 -7.585 1.00 78.06 218 ILE A CA 1
ATOM 1703 C C . ILE A 1 218 ? 10.042 -11.452 -8.590 1.00 78.06 218 ILE A C 1
ATOM 1705 O O . ILE A 1 218 ? 9.431 -10.463 -8.178 1.00 78.06 218 ILE A O 1
ATOM 1709 N N . ASP A 1 219 ? 10.178 -11.730 -9.889 1.00 77.62 219 ASP A N 1
ATOM 1710 C CA . ASP A 1 219 ? 9.758 -10.842 -10.981 1.00 77.62 219 ASP A CA 1
ATOM 1711 C C . ASP A 1 219 ? 8.254 -10.519 -10.952 1.00 77.62 219 ASP A C 1
ATOM 1713 O O . ASP A 1 219 ? 7.839 -9.373 -11.152 1.00 77.62 219 ASP A O 1
ATOM 1717 N N . ASP A 1 220 ? 7.420 -11.515 -10.643 1.00 82.81 220 ASP A N 1
ATOM 1718 C CA . ASP A 1 220 ? 5.964 -11.366 -10.610 1.00 82.81 220 ASP A CA 1
ATOM 1719 C C . ASP A 1 220 ? 5.435 -10.961 -9.230 1.00 82.81 220 ASP A C 1
ATOM 1721 O O . ASP A 1 220 ? 4.326 -10.419 -9.125 1.00 82.81 220 ASP A O 1
ATOM 1725 N N . ARG A 1 221 ? 6.228 -11.146 -8.167 1.00 84.50 221 ARG A N 1
ATOM 1726 C CA . ARG A 1 221 ? 5.822 -10.907 -6.774 1.00 84.50 221 ARG A CA 1
ATOM 1727 C C . ARG A 1 221 ? 5.284 -9.496 -6.569 1.00 84.50 221 ARG A C 1
ATOM 1729 O O . ARG A 1 221 ? 4.169 -9.309 -6.083 1.00 84.50 221 ARG A O 1
ATOM 1736 N N . LYS A 1 222 ? 6.005 -8.476 -7.039 1.00 83.50 222 LYS A N 1
ATOM 1737 C CA . LYS A 1 222 ? 5.573 -7.073 -6.905 1.00 83.50 222 LYS A CA 1
ATOM 1738 C C . LYS A 1 222 ? 4.230 -6.812 -7.588 1.00 83.50 222 LYS A C 1
ATOM 1740 O O . LYS A 1 222 ? 3.380 -6.088 -7.053 1.00 83.50 222 LYS A O 1
ATOM 1745 N N . ARG A 1 223 ? 4.023 -7.383 -8.778 1.00 86.69 223 ARG A N 1
ATOM 1746 C CA . ARG A 1 223 ? 2.766 -7.253 -9.526 1.00 86.69 223 ARG A CA 1
ATOM 1747 C C . ARG A 1 223 ? 1.633 -7.956 -8.784 1.00 86.69 223 ARG A C 1
ATOM 1749 O O . ARG A 1 223 ? 0.565 -7.359 -8.635 1.00 86.69 223 ARG A O 1
ATOM 1756 N N . HIS A 1 224 ? 1.886 -9.162 -8.285 1.00 86.19 224 HIS A N 1
ATOM 1757 C CA . HIS A 1 224 ? 0.929 -9.953 -7.525 1.00 86.19 224 HIS A CA 1
ATOM 1758 C C . HIS A 1 224 ? 0.473 -9.213 -6.257 1.00 86.19 224 HIS A C 1
ATOM 1760 O O . HIS A 1 224 ? -0.712 -8.906 -6.116 1.00 86.19 224 HIS A O 1
ATOM 1766 N N . PHE A 1 225 ? 1.412 -8.764 -5.415 1.00 87.44 225 PHE A N 1
ATOM 1767 C CA . PHE A 1 225 ? 1.120 -7.991 -4.198 1.00 87.44 225 PHE A CA 1
ATOM 1768 C C . PHE A 1 225 ? 0.382 -6.678 -4.495 1.00 87.44 225 PHE A C 1
ATOM 1770 O O . PHE A 1 225 ? -0.487 -6.245 -3.733 1.00 87.44 225 PHE A O 1
ATOM 1777 N N . THR A 1 226 ? 0.676 -6.034 -5.628 1.00 88.31 226 THR A N 1
ATOM 1778 C CA . THR A 1 226 ? -0.032 -4.814 -6.042 1.00 88.31 226 THR A CA 1
ATOM 1779 C C . THR A 1 226 ? -1.504 -5.088 -6.357 1.00 88.31 226 THR A C 1
ATOM 1781 O O . THR A 1 226 ? -2.379 -4.326 -5.927 1.00 88.31 226 THR A O 1
ATOM 1784 N N . VAL A 1 227 ? -1.795 -6.163 -7.099 1.00 89.25 227 VAL A N 1
ATOM 1785 C CA . VAL A 1 227 ? -3.171 -6.584 -7.414 1.00 89.25 227 VAL A CA 1
ATOM 1786 C C . VAL A 1 227 ? -3.902 -6.991 -6.141 1.00 89.25 227 VAL A C 1
ATOM 1788 O O . VAL A 1 227 ? -5.034 -6.549 -5.916 1.00 89.25 227 VAL A O 1
ATOM 1791 N N . LEU A 1 228 ? -3.225 -7.752 -5.286 1.00 88.44 228 LEU A N 1
ATOM 1792 C CA . LEU A 1 228 ? -3.765 -8.234 -4.031 1.00 88.44 228 LEU A CA 1
ATOM 1793 C C . LEU A 1 228 ? -4.167 -7.082 -3.114 1.00 88.44 228 LEU A C 1
ATOM 1795 O O . LEU A 1 228 ? -5.333 -6.969 -2.746 1.00 88.44 228 LEU A O 1
ATOM 1799 N N . ARG A 1 229 ? -3.262 -6.126 -2.867 1.00 89.38 229 ARG A N 1
ATOM 1800 C CA . ARG A 1 229 ? -3.546 -4.925 -2.065 1.00 89.38 229 ARG A CA 1
ATOM 1801 C C . ARG A 1 229 ? -4.730 -4.124 -2.605 1.00 89.38 229 ARG A C 1
ATOM 1803 O O . ARG A 1 229 ? -5.547 -3.605 -1.831 1.00 89.38 229 ARG A O 1
ATOM 1810 N N . ARG A 1 230 ? -4.822 -3.984 -3.934 1.00 89.88 230 ARG A N 1
ATOM 1811 C CA . ARG A 1 230 ? -5.918 -3.252 -4.586 1.00 89.88 230 ARG A CA 1
ATOM 1812 C C . ARG A 1 230 ? -7.260 -3.900 -4.261 1.00 89.88 230 ARG A C 1
ATOM 1814 O O . ARG A 1 230 ? -8.176 -3.197 -3.837 1.00 89.88 230 ARG A O 1
ATOM 1821 N N . ASN A 1 231 ? -7.345 -5.218 -4.408 1.00 89.81 231 ASN A N 1
ATOM 1822 C CA . ASN A 1 231 ? -8.582 -5.968 -4.224 1.00 89.81 231 ASN A CA 1
ATOM 1823 C C . ASN A 1 231 ? -8.833 -6.372 -2.758 1.00 89.81 231 ASN A C 1
ATOM 1825 O O . ASN A 1 231 ? -9.942 -6.793 -2.443 1.00 89.81 231 ASN A O 1
ATOM 1829 N N . PHE A 1 232 ? -7.855 -6.230 -1.860 1.00 89.94 232 PHE A N 1
ATOM 1830 C CA . PHE A 1 232 ? -7.932 -6.715 -0.480 1.00 89.94 232 PHE A CA 1
ATOM 1831 C C . PHE A 1 232 ? -9.186 -6.213 0.249 1.00 89.94 232 PHE A C 1
ATOM 1833 O O . PHE A 1 232 ? -9.430 -5.000 0.273 1.00 89.94 232 PHE A O 1
ATOM 1840 N N . GLY A 1 233 ? -9.966 -7.136 0.820 1.00 85.25 233 GLY A N 1
ATOM 1841 C CA . GLY A 1 233 ? -11.249 -6.848 1.474 1.00 85.25 233 GLY A CA 1
ATOM 1842 C C . GLY A 1 233 ? -12.471 -6.807 0.554 1.00 85.25 233 GLY A C 1
ATOM 1843 O O . GLY A 1 233 ? -13.547 -6.415 1.003 1.00 85.25 233 GLY A O 1
ATOM 1844 N N . THR A 1 234 ? -12.320 -7.179 -0.719 1.00 88.25 234 THR A N 1
ATOM 1845 C CA . THR A 1 234 ? -13.411 -7.270 -1.703 1.00 88.25 234 THR A CA 1
ATOM 1846 C C . THR A 1 234 ? -13.588 -8.706 -2.195 1.00 88.25 234 THR A C 1
ATOM 1848 O O . THR A 1 234 ? -12.677 -9.514 -2.047 1.00 88.25 234 THR A O 1
ATOM 1851 N N . ALA A 1 235 ? -14.709 -8.980 -2.868 1.00 83.38 235 ALA A N 1
ATOM 1852 C CA . ALA A 1 235 ? -15.035 -10.269 -3.496 1.00 83.38 235 ALA A CA 1
ATOM 1853 C C . ALA A 1 235 ? -13.958 -10.763 -4.471 1.00 83.38 235 ALA A C 1
ATOM 1855 O O . ALA A 1 235 ? -13.789 -11.945 -4.724 1.00 83.38 235 ALA A O 1
ATOM 1856 N N . ARG A 1 236 ? -13.184 -9.826 -5.031 1.00 86.81 236 ARG A N 1
ATOM 1857 C CA . ARG A 1 236 ? -12.113 -10.112 -5.992 1.00 86.81 236 ARG A CA 1
ATOM 1858 C C . ARG A 1 236 ? -10.797 -10.525 -5.332 1.00 86.81 236 ARG A C 1
ATOM 1860 O O . ARG A 1 236 ? -9.784 -10.595 -6.026 1.00 86.81 236 ARG A O 1
ATOM 1867 N N . CYS A 1 237 ? -10.758 -10.655 -4.008 1.00 86.25 237 CYS A N 1
ATOM 1868 C CA . CYS A 1 237 ? -9.553 -11.000 -3.268 1.00 86.25 237 CYS A CA 1
ATOM 1869 C C . CYS A 1 237 ? -9.659 -12.405 -2.692 1.00 86.25 237 CYS A C 1
ATOM 1871 O O . CYS A 1 237 ? -10.241 -12.605 -1.629 1.00 86.25 237 CYS A O 1
ATOM 1873 N N . GLU A 1 238 ? -8.981 -13.341 -3.344 1.00 85.56 238 GLU A N 1
ATOM 1874 C CA . GLU A 1 238 ? -8.933 -14.747 -2.939 1.00 85.56 238 GLU A CA 1
ATOM 1875 C C . GLU A 1 238 ? -8.302 -14.936 -1.550 1.00 85.56 238 GLU A C 1
ATOM 1877 O O . GLU A 1 238 ? -8.719 -15.810 -0.801 1.00 85.56 238 GLU A O 1
ATOM 1882 N N . ARG A 1 239 ? -7.373 -14.056 -1.144 1.00 88.62 239 ARG A N 1
ATOM 1883 C CA . ARG A 1 239 ? -6.693 -14.141 0.164 1.00 88.62 239 ARG A CA 1
ATOM 1884 C C . ARG A 1 239 ? -7.459 -13.540 1.342 1.00 88.62 239 ARG A C 1
ATOM 1886 O O . ARG A 1 239 ? -7.015 -13.687 2.474 1.00 88.62 239 ARG A O 1
ATOM 1893 N N . TRP A 1 240 ? -8.591 -12.862 1.121 1.00 90.12 240 TRP A N 1
ATOM 1894 C CA . TRP A 1 240 ? -9.323 -12.247 2.238 1.00 90.12 240 TRP A CA 1
ATOM 1895 C C . TRP A 1 240 ? -9.936 -13.304 3.162 1.00 90.12 240 TRP A C 1
ATOM 1897 O O . TRP A 1 240 ? -9.812 -13.197 4.377 1.00 90.12 240 TRP A O 1
ATOM 1907 N N . ASN A 1 241 ? -10.570 -14.328 2.594 1.00 90.19 241 ASN A N 1
ATOM 1908 C CA . ASN A 1 241 ? -11.214 -15.384 3.372 1.00 90.19 241 ASN A CA 1
ATOM 1909 C C . ASN A 1 241 ? -10.186 -16.241 4.150 1.00 90.19 241 ASN A C 1
ATOM 1911 O O . ASN A 1 241 ? -10.353 -16.352 5.363 1.00 90.19 241 ASN A O 1
ATOM 1915 N N . PRO A 1 242 ? -9.070 -16.706 3.544 1.00 90.38 242 PRO A N 1
ATOM 1916 C CA . PRO A 1 242 ? -7.969 -17.332 4.281 1.00 90.38 242 PRO A CA 1
ATOM 1917 C C . PRO A 1 242 ? -7.409 -16.454 5.404 1.00 90.38 242 PRO A C 1
ATOM 1919 O O . PRO A 1 242 ? -7.230 -16.918 6.521 1.00 90.38 242 PRO A O 1
ATOM 1922 N N . PHE A 1 243 ? -7.208 -15.156 5.159 1.00 92.06 243 PHE A N 1
ATOM 1923 C CA . PHE A 1 243 ? -6.777 -14.220 6.203 1.00 92.06 243 PHE A CA 1
ATOM 1924 C C . PHE A 1 243 ? -7.751 -14.168 7.395 1.00 92.06 243 PHE A C 1
ATOM 1926 O O . PHE A 1 243 ? -7.333 -14.100 8.551 1.00 92.06 243 PHE A O 1
ATOM 1933 N N . ILE A 1 244 ? -9.057 -14.211 7.126 1.00 90.88 244 ILE A N 1
ATOM 1934 C CA . ILE A 1 244 ? -10.094 -14.268 8.159 1.00 90.88 244 ILE A CA 1
ATOM 1935 C C . ILE A 1 244 ? -10.056 -15.601 8.927 1.00 90.88 244 ILE A C 1
ATOM 1937 O O . ILE A 1 244 ? -10.255 -15.599 10.146 1.00 90.88 244 ILE A O 1
ATOM 1941 N N . ASP A 1 245 ? -9.785 -16.716 8.246 1.00 90.69 245 ASP A N 1
ATOM 1942 C CA . ASP A 1 245 ? -9.596 -18.030 8.870 1.00 90.69 245 ASP A CA 1
ATOM 1943 C C . ASP A 1 245 ? -8.368 -18.047 9.792 1.00 90.69 245 ASP A C 1
ATOM 1945 O O . ASP A 1 245 ? -8.489 -18.446 10.952 1.00 90.69 245 ASP A O 1
ATOM 1949 N N . GLU A 1 246 ? -7.230 -17.518 9.337 1.00 91.69 246 GLU A N 1
ATOM 1950 C CA . GLU A 1 246 ? -6.002 -17.412 10.137 1.00 91.69 246 GLU A CA 1
ATOM 1951 C C . GLU A 1 246 ? -6.199 -16.523 11.372 1.00 91.69 246 GLU A C 1
ATOM 1953 O O . GLU A 1 246 ? -5.806 -16.886 12.481 1.00 91.69 246 GLU A O 1
ATOM 1958 N N . LEU A 1 247 ? -6.900 -15.390 11.234 1.00 89.38 247 LEU A N 1
ATOM 1959 C CA . LEU A 1 247 ? -7.252 -14.548 12.382 1.00 89.38 247 LEU A CA 1
ATOM 1960 C C . LEU A 1 247 ? -8.079 -15.303 13.427 1.00 89.38 247 LEU A C 1
ATOM 1962 O O . LEU A 1 247 ? -7.863 -15.130 14.631 1.00 89.38 247 LEU A O 1
ATOM 1966 N N . ARG A 1 248 ? -9.024 -16.141 12.986 1.00 88.06 248 ARG A N 1
ATOM 1967 C CA . ARG A 1 248 ? -9.797 -16.997 13.892 1.00 88.06 248 ARG A CA 1
ATOM 1968 C C . ARG A 1 248 ? -8.904 -18.059 14.535 1.00 88.06 248 ARG A C 1
ATOM 1970 O O . ARG A 1 248 ? -9.080 -18.327 15.724 1.00 88.06 248 ARG A O 1
ATOM 1977 N N . GLY A 1 249 ? -7.964 -18.625 13.777 1.00 87.50 249 GLY A N 1
ATOM 1978 C CA . GLY A 1 249 ? -6.962 -19.582 14.252 1.00 87.50 249 GLY A CA 1
ATOM 1979 C C . GLY A 1 249 ? -6.071 -19.020 15.361 1.00 87.50 249 GLY A C 1
ATOM 1980 O O . GLY A 1 249 ? -5.784 -19.724 16.325 1.00 87.50 249 GLY A O 1
ATOM 1981 N N . LEU A 1 250 ? -5.741 -17.725 15.301 1.00 87.31 250 LEU A N 1
ATOM 1982 C CA . LEU A 1 250 ? -5.002 -17.006 16.350 1.00 87.31 250 LEU A CA 1
ATOM 1983 C C . LEU A 1 250 ? -5.827 -16.716 17.623 1.00 87.31 250 LEU A C 1
ATOM 1985 O O . LEU A 1 250 ? -5.309 -16.132 18.569 1.00 87.31 250 LEU A O 1
ATOM 1989 N N . GLY A 1 251 ? -7.103 -17.118 17.677 1.00 83.94 251 GLY A N 1
ATOM 1990 C CA . GLY A 1 251 ? -7.968 -16.954 18.853 1.00 83.94 251 GLY A CA 1
ATOM 1991 C C . GLY A 1 251 ? -8.945 -15.777 18.776 1.00 83.94 251 GLY A C 1
ATOM 1992 O O . GLY A 1 251 ? -9.713 -15.549 19.713 1.00 83.94 251 GLY A O 1
ATOM 1993 N N . ASN A 1 252 ? -9.006 -15.046 17.655 1.00 83.62 252 ASN A N 1
ATOM 1994 C CA . ASN A 1 252 ? -9.956 -13.942 17.477 1.00 83.62 252 ASN A CA 1
ATOM 1995 C C . ASN A 1 252 ? -11.357 -14.455 17.087 1.00 83.62 252 ASN A C 1
ATOM 1997 O O . ASN A 1 252 ? -11.865 -14.196 15.997 1.00 83.62 252 ASN A O 1
ATOM 2001 N N . HIS A 1 253 ? -12.031 -15.168 17.996 1.00 78.94 253 HIS A N 1
ATOM 2002 C CA . HIS A 1 253 ? -13.346 -15.790 17.754 1.00 78.94 253 HIS A CA 1
ATOM 2003 C C . HIS A 1 253 ? -14.492 -14.798 17.478 1.00 78.94 253 HIS A C 1
ATOM 2005 O O . HIS A 1 253 ? -15.550 -15.196 16.990 1.00 78.94 253 HIS A O 1
ATOM 2011 N N . GLN A 1 254 ? -14.290 -13.500 17.741 1.00 80.19 254 GLN A N 1
ATOM 2012 C CA . GLN A 1 254 ? -15.214 -12.444 17.305 1.00 80.19 254 GLN A CA 1
ATOM 2013 C C . GLN A 1 254 ? -15.337 -12.385 15.771 1.00 80.19 254 GLN A C 1
ATOM 2015 O O . GLN A 1 254 ? -16.362 -11.951 15.233 1.00 80.19 254 GLN A O 1
ATOM 2020 N N . VAL A 1 255 ? -14.306 -12.850 15.058 1.00 81.94 255 VAL A N 1
ATOM 2021 C CA . VAL A 1 255 ? -14.287 -12.948 13.603 1.00 81.94 255 VAL A CA 1
ATOM 2022 C C . VAL A 1 255 ? -15.052 -14.199 13.153 1.00 81.94 255 VAL A C 1
ATOM 2024 O O . VAL A 1 255 ? -14.537 -15.317 13.087 1.00 81.94 255 VAL A O 1
ATOM 2027 N N . ASN A 1 256 ? -16.323 -14.002 12.818 1.00 80.31 256 ASN A N 1
ATOM 2028 C CA . ASN A 1 256 ? -17.225 -15.051 12.336 1.00 80.31 256 ASN A CA 1
ATOM 2029 C C . ASN A 1 256 ? -17.468 -14.996 10.811 1.00 80.31 256 ASN A C 1
ATOM 2031 O O . ASN A 1 256 ? -16.964 -14.109 10.118 1.00 80.31 256 ASN A O 1
ATOM 2035 N N . ALA A 1 257 ? -18.289 -15.929 10.315 1.00 77.00 257 ALA A N 1
ATOM 2036 C CA . ALA A 1 257 ? -18.649 -16.099 8.903 1.00 77.00 257 ALA A CA 1
ATOM 2037 C C . ALA A 1 257 ? -19.216 -14.840 8.211 1.00 77.00 257 ALA A C 1
ATOM 2039 O O . ALA A 1 257 ? -19.116 -14.706 6.998 1.00 77.00 257 ALA A O 1
ATOM 2040 N N . ARG A 1 258 ? -19.749 -13.861 8.958 1.00 79.62 258 ARG A N 1
ATOM 2041 C CA . ARG A 1 258 ? -20.269 -12.613 8.366 1.00 79.62 258 ARG A CA 1
ATOM 2042 C C . ARG A 1 258 ? -19.170 -11.696 7.814 1.00 79.62 258 ARG A C 1
ATOM 2044 O O . ARG A 1 258 ? -19.468 -10.718 7.141 1.00 79.62 258 ARG A O 1
ATOM 2051 N N . HIS A 1 259 ? -17.911 -11.956 8.172 1.00 81.94 259 HIS A N 1
ATOM 2052 C CA . HIS A 1 259 ? -16.764 -11.165 7.731 1.00 81.94 259 HIS A CA 1
ATOM 2053 C C . HIS A 1 259 ? -16.106 -11.728 6.466 1.00 81.94 259 HIS A C 1
ATOM 2055 O O . HIS A 1 259 ? -15.108 -11.165 6.016 1.00 81.94 259 HIS A O 1
ATOM 2061 N N . TYR A 1 260 ? -16.642 -12.797 5.884 1.00 82.00 260 TYR A N 1
ATOM 2062 C CA . TYR A 1 260 ? -16.189 -13.300 4.591 1.00 82.00 260 TYR A CA 1
ATOM 2063 C C . TYR A 1 260 ? -16.740 -12.385 3.505 1.00 82.00 260 TYR A C 1
ATOM 2065 O O . TYR A 1 260 ? -17.685 -11.622 3.731 1.00 82.00 260 TYR A O 1
ATOM 2073 N N . VAL A 1 261 ? -16.081 -12.384 2.355 1.00 81.81 261 VAL A N 1
ATOM 2074 C CA . VAL A 1 261 ? -16.603 -11.705 1.174 1.00 81.81 261 VAL A CA 1
ATOM 2075 C C . VAL A 1 261 ? -16.868 -12.770 0.124 1.00 81.81 261 VAL A C 1
ATOM 2077 O O . VAL A 1 261 ? -15.956 -13.534 -0.199 1.00 81.81 261 VAL A O 1
ATOM 2080 N N . ASP A 1 262 ? -18.121 -12.816 -0.325 1.00 69.12 262 ASP A N 1
ATOM 2081 C CA . ASP A 1 262 ? -18.599 -13.640 -1.441 1.00 69.12 262 ASP A CA 1
ATOM 2082 C C . ASP A 1 262 ? -18.217 -13.017 -2.787 1.00 69.12 262 ASP A C 1
ATOM 2084 O O . ASP A 1 262 ? -18.285 -11.766 -2.891 1.00 69.12 262 ASP A O 1
#

Secondary structure (DSSP, 8-state):
-HHHHHHHHHHHHHHHHHHHHHTS-TTHHHHHHHHHHHHHHHHHHHHHHHTTTS-HHHHHHHHHHHHHHHHHHHHHHHHHHHHHHHHHHHHHHHHHHHHHHHH--S----------------------------------------HHHHHHHHHHHHHHHHHHHHHHHHHHHHHHHHHHHHHHHHHHHHHTT---SSTTHHHHHHHHHTHHHHHS-HHHHHHHHHHHHHHTTSTT-TTHHHHHHHHHHTT-TT--GGG---

InterPro domains:
  IPR052694 Mitochondrial uS3-like protein [PTHR35289] (15-260)

Radius of gyration: 30.75 Å; Cα contacts (8 Å, |Δi|>4): 106; chains: 1; bounding box: 74×83×62 Å

Mean predicted aligned error: 23.46 Å

Sequence (262 aa):
MYLLIVFLSMLSSSVAGFFGRFLGSESVSRFNLIIFLILLVFSICLFRSLKQYLGKRMTQWCYLALVCQISLFLVLLRSHILAGFGTFSADVFTVFMGTFSVTGSSGGIVNHQDGASSEWFTYTSDMVEDSASSGRTSSSVNQPIPEEQAWEREARAQEHDRISAEVETITSACENLEAAMVRKAQILLHQRGVTLGDPEDVKRALQLALHDDWEHAIDDRKRHFTVLRRNFGTARCERWNPFIDELRGLGNHQVNARHYVD

Foldseek 3Di:
DVVVVVVVVVVVVVVVVLVVPVPPDPVVLVVSLVVLVVVLVVLVVVLVVCVVVDDPVVNVVSVVVSVVSVVVSVVSVVVNVVVVVVVVVVVVVCVVVVVVVVVPDDDDDDDDPDDPDDPPDPPPPDDPPPDDDDDDPPPPPVPPCPVVNVVVVVVVVVVVVVVVVVLVVLVVLLVVLLVLLLVVVVVLCVVVVFDAPDSCLSSVLSCVLCVVLVVDDSVCSNVVSVVQSVCAQELPHPSNVSSLVSSVVVVSVVSDPVSDYD

Organism: Arabidopsis thaliana (NCBI:txid3702)